Protein AF-U6LDK0-F1 (afdb_monomer_lite)

Foldseek 3Di:
DDPDDDPVVVVVVVVVVVVVVVVVVVVVVVVVVVVVVVVVVVVVVVVVVVVVVVVVVVVVVVVVVVVVVVVVVVVVVVVVVVVVVVVVVLVVVVVVVVVVVVVVVVVVVVVVVVVVVVVVVVVVVVVVVVVVVVVVVVVVVVVVVVVPDDDDDDDDDDDDDDDDDDDDDDDDDDPPPVVVVVVVVVVVVVVVVVVVVVVVVVVVVVVVVPPPPPVPPPDDDDDDDDDDDDDDDDDDDDDDDDDDDDDDDDDDDDDRDDDPPVVVVVVVQCQQCVVPPSDRDPVSVVVVVVVVVVVVVVVVVVVVVVVVVVVVD

pLDDT: mean 75.78, std 21.2, range [32.56, 98.38]

Sequence (313 aa):
MQQQMPPSSLTAAAAAAAANKASVEAQQQQQQQQQQQHQQQQQQQQQQQQQQQQQQQQQQQQQQQQQQQERQQQQHLQQQQQQQQQQQQSYDHCRQAKQQQQQQQQQQQQQQRNLELSSVAATAATAAAAAAAAAAATAAAAAAAEFSSSSSSTVCCCSLPPLSRFSPSPPPIHPNQQHHQQHQQQPQQQQQQPQQQQQQQQQQQQQQQDAPSEAEAAGAPQRGGLNVGGPPAKGAPGKGGGPPGKGKMGGPLGAPHLNSHECELEVIFGCIDRDGDGVVSVQDLLNFMRVVLLLLLVVLLLLLLLLLMMMMQ

InterPro domains:
  IPR002048 EF-hand domain [PS50222] (264-295)
  IPR002048 EF-hand domain [SM00054] (264-292)
  IPR011992 EF-hand domain pair [SSF47473] (262-293)
  IPR018247 EF-Hand 1, calcium-binding site [PS00018] (273-285)

Structure (mmCIF, N/CA/C/O backbone):
data_AF-U6LDK0-F1
#
_entry.id   AF-U6LDK0-F1
#
loop_
_atom_site.group_PDB
_atom_site.id
_atom_site.type_symbol
_atom_site.label_atom_id
_atom_site.label_alt_id
_atom_site.label_comp_id
_atom_site.label_asym_id
_atom_site.label_entity_id
_atom_site.label_seq_id
_atom_site.pdbx_PDB_ins_code
_atom_site.Cartn_x
_atom_site.Cartn_y
_atom_site.Cartn_z
_atom_site.occupancy
_atom_site.B_iso_or_equiv
_atom_site.auth_seq_id
_atom_site.auth_comp_id
_atom_site.auth_asym_id
_atom_site.auth_atom_id
_atom_site.pdbx_PDB_model_num
ATOM 1 N N . MET A 1 1 ? 45.372 13.181 -103.348 1.00 44.25 1 MET A N 1
ATOM 2 C CA . MET A 1 1 ? 45.904 13.835 -102.135 1.00 44.25 1 MET A CA 1
ATOM 3 C C . MET A 1 1 ? 45.433 13.053 -100.917 1.00 44.25 1 MET A C 1
ATOM 5 O O . MET A 1 1 ? 44.292 13.213 -100.510 1.00 44.25 1 MET A O 1
ATOM 9 N N . GLN A 1 2 ? 46.264 12.151 -100.393 1.00 46.94 2 GLN A N 1
ATOM 10 C CA . GLN A 1 2 ? 46.035 11.515 -99.092 1.00 46.94 2 GLN A CA 1
ATOM 11 C C . GLN A 1 2 ? 46.682 12.410 -98.035 1.00 46.94 2 GLN A C 1
ATOM 13 O O . GLN A 1 2 ? 47.905 12.481 -97.955 1.00 46.94 2 GLN A O 1
ATOM 18 N N . GLN A 1 3 ? 45.870 13.142 -97.272 1.00 47.91 3 GLN A N 1
ATOM 19 C CA . GLN A 1 3 ? 46.345 13.811 -96.064 1.00 47.91 3 GLN A CA 1
ATOM 20 C C . GLN A 1 3 ? 46.525 12.745 -94.981 1.00 47.91 3 GLN A C 1
ATOM 22 O O . GLN A 1 3 ? 45.554 12.204 -94.457 1.00 47.91 3 GLN A O 1
ATOM 27 N N . GLN A 1 4 ? 47.781 12.416 -94.682 1.00 50.34 4 GLN A N 1
ATOM 28 C CA . GLN A 1 4 ? 48.145 11.658 -93.490 1.00 50.34 4 GLN A CA 1
ATOM 29 C C . GLN A 1 4 ? 47.876 12.541 -92.267 1.00 50.34 4 GLN A C 1
ATOM 31 O O . GLN A 1 4 ? 48.538 13.559 -92.074 1.00 50.34 4 GLN A O 1
ATOM 36 N N . MET A 1 5 ? 46.879 12.174 -91.460 1.00 53.06 5 MET A N 1
ATOM 37 C CA . MET A 1 5 ? 46.659 12.809 -90.163 1.00 53.06 5 MET A CA 1
ATOM 38 C C . MET A 1 5 ? 47.700 12.312 -89.146 1.00 53.06 5 MET A C 1
ATOM 40 O O . MET A 1 5 ? 48.021 11.121 -89.136 1.00 53.06 5 MET A O 1
ATOM 44 N N . PRO A 1 6 ? 48.234 13.198 -88.286 1.00 59.78 6 PRO A N 1
ATOM 45 C CA . PRO A 1 6 ? 49.290 12.852 -87.343 1.00 59.78 6 PRO A CA 1
ATOM 46 C C . PRO A 1 6 ? 48.781 11.906 -86.233 1.00 59.78 6 PRO A C 1
ATOM 48 O O . PRO A 1 6 ? 47.699 12.134 -85.676 1.00 59.78 6 PRO A O 1
ATOM 51 N N . PRO A 1 7 ? 49.572 10.882 -85.846 1.00 60.50 7 PRO A N 1
ATOM 52 C CA . PRO A 1 7 ? 49.189 9.863 -84.857 1.00 60.50 7 PRO A CA 1
ATOM 53 C C . PRO A 1 7 ? 48.977 10.405 -83.429 1.00 60.50 7 PRO A C 1
ATOM 55 O O . PRO A 1 7 ? 48.454 9.697 -82.572 1.00 60.50 7 PRO A O 1
ATOM 58 N N . SER A 1 8 ? 49.320 11.668 -83.166 1.00 59.75 8 SER A N 1
ATOM 59 C CA . SER A 1 8 ? 49.209 12.324 -81.854 1.00 59.75 8 SER A CA 1
ATOM 60 C C . SER A 1 8 ? 47.770 12.635 -81.409 1.00 59.75 8 SER A C 1
ATOM 62 O O . SER A 1 8 ? 47.545 12.975 -80.252 1.00 59.75 8 SER A O 1
ATOM 64 N N . SER A 1 9 ? 46.787 12.545 -82.309 1.00 62.25 9 SER A N 1
ATOM 65 C CA . SER A 1 9 ? 45.378 12.853 -82.009 1.00 62.25 9 SER A CA 1
ATOM 66 C C . SER A 1 9 ? 44.612 11.672 -81.391 1.00 62.25 9 SER A C 1
ATOM 68 O O . SER A 1 9 ? 43.712 11.875 -80.575 1.00 62.25 9 SER A O 1
ATOM 70 N N . LEU A 1 10 ? 45.003 10.433 -81.710 1.00 67.94 10 LEU A N 1
ATOM 71 C CA . LEU A 1 10 ? 44.348 9.219 -81.205 1.00 67.94 10 LEU A CA 1
ATOM 72 C C . LEU A 1 10 ? 44.676 8.940 -79.731 1.00 67.94 10 LEU A C 1
ATOM 74 O O . LEU A 1 10 ? 43.817 8.472 -78.985 1.00 67.94 10 LEU A O 1
ATOM 78 N N . THR A 1 11 ? 45.887 9.277 -79.282 1.00 75.38 11 THR A N 1
ATOM 79 C CA . THR A 1 11 ? 46.295 9.121 -77.876 1.00 75.38 11 THR A CA 1
ATOM 80 C C . THR A 1 11 ? 45.619 10.145 -76.963 1.00 75.38 11 THR A C 1
ATOM 82 O O . THR A 1 11 ? 45.224 9.797 -75.851 1.00 75.38 11 THR A O 1
ATOM 85 N N . ALA A 1 12 ? 45.394 11.374 -77.441 1.00 76.88 12 ALA A N 1
ATOM 86 C CA . ALA A 1 12 ? 44.652 12.398 -76.703 1.00 76.88 12 ALA A CA 1
ATOM 87 C C . ALA A 1 12 ? 43.164 12.033 -76.532 1.00 76.88 12 ALA A C 1
ATOM 89 O O . ALA A 1 12 ? 42.608 12.200 -75.446 1.00 76.88 12 ALA A O 1
ATOM 90 N N . ALA A 1 13 ? 42.531 11.469 -77.567 1.00 79.56 13 ALA A N 1
ATOM 91 C CA . ALA A 1 13 ? 41.144 11.006 -77.496 1.00 79.56 13 ALA A CA 1
ATOM 92 C C . ALA A 1 13 ? 40.973 9.805 -76.544 1.00 79.56 13 ALA A C 1
ATOM 94 O O . ALA A 1 13 ? 40.023 9.769 -75.761 1.00 79.56 13 ALA A O 1
ATOM 95 N N . ALA A 1 14 ? 41.916 8.855 -76.552 1.00 82.00 14 ALA A N 1
ATOM 96 C CA . ALA A 1 14 ? 41.912 7.723 -75.623 1.00 82.00 14 ALA A CA 1
ATOM 97 C C . ALA A 1 14 ? 42.135 8.163 -74.163 1.00 82.00 14 ALA A C 1
ATOM 99 O O . ALA A 1 14 ? 41.456 7.668 -73.263 1.00 82.00 14 ALA A O 1
ATOM 100 N N . ALA A 1 15 ? 43.025 9.134 -73.924 1.00 84.00 15 ALA A N 1
ATOM 101 C CA . ALA A 1 15 ? 43.250 9.703 -72.595 1.00 84.00 15 ALA A CA 1
ATOM 102 C C . ALA A 1 15 ? 42.019 10.470 -72.071 1.00 84.00 15 ALA A C 1
ATOM 104 O O . ALA A 1 15 ? 41.651 10.310 -70.908 1.00 84.00 15 ALA A O 1
ATOM 105 N N . ALA A 1 16 ? 41.332 11.237 -72.926 1.00 85.12 16 ALA A N 1
ATOM 106 C CA . ALA A 1 16 ? 40.091 11.926 -72.563 1.00 85.12 16 ALA A CA 1
ATOM 107 C C . ALA A 1 16 ? 38.938 10.944 -72.273 1.00 85.12 16 ALA A C 1
ATOM 109 O O . ALA A 1 16 ? 38.183 11.138 -71.321 1.00 85.12 16 ALA A O 1
ATOM 110 N N . ALA A 1 17 ? 38.826 9.854 -73.040 1.00 87.00 17 ALA A N 1
ATOM 111 C CA . ALA A 1 17 ? 37.848 8.798 -72.779 1.00 87.00 17 ALA A CA 1
ATOM 112 C C . ALA A 1 17 ? 38.125 8.064 -71.453 1.00 87.00 17 ALA A C 1
ATOM 114 O O . ALA A 1 17 ? 37.192 7.800 -70.692 1.00 87.00 17 ALA A O 1
ATOM 115 N N . ALA A 1 18 ? 39.397 7.790 -71.140 1.00 90.06 18 ALA A N 1
ATOM 116 C CA . ALA A 1 18 ? 39.799 7.202 -69.863 1.00 90.06 18 ALA A CA 1
ATOM 117 C C . ALA A 1 18 ? 39.523 8.145 -68.677 1.00 90.06 18 ALA A C 1
ATOM 119 O O . ALA A 1 18 ? 39.008 7.696 -67.654 1.00 90.06 18 ALA A O 1
ATOM 120 N N . ALA A 1 19 ? 39.784 9.449 -68.828 1.00 91.38 19 ALA A N 1
ATOM 121 C CA . ALA A 1 19 ? 39.482 10.457 -67.809 1.00 91.38 19 ALA A CA 1
ATOM 122 C C . ALA A 1 19 ? 37.969 10.605 -67.562 1.00 91.38 19 ALA A C 1
ATOM 124 O O . ALA A 1 19 ? 37.538 10.657 -66.411 1.00 91.38 19 ALA A O 1
ATOM 125 N N . ASN A 1 20 ? 37.150 10.593 -68.621 1.00 92.00 20 ASN A N 1
ATOM 126 C CA . ASN A 1 20 ? 35.691 10.626 -68.495 1.00 92.00 20 ASN A CA 1
ATOM 127 C C . ASN A 1 20 ? 35.148 9.366 -67.808 1.00 92.00 20 ASN A C 1
ATOM 129 O O . ASN A 1 20 ? 34.284 9.470 -66.941 1.00 92.00 20 ASN A O 1
ATOM 133 N N . LYS A 1 21 ? 35.681 8.181 -68.135 1.00 94.00 21 LYS A N 1
ATOM 134 C CA . LYS A 1 21 ? 35.304 6.932 -67.459 1.00 94.00 21 LYS A CA 1
ATOM 135 C C . LYS A 1 21 ? 35.666 6.968 -65.970 1.00 94.00 21 LYS A C 1
ATOM 137 O O . LYS A 1 21 ? 34.805 6.686 -65.144 1.00 94.00 21 LYS A O 1
ATOM 142 N N . ALA A 1 22 ? 36.884 7.395 -65.632 1.00 94.44 22 ALA A N 1
ATOM 143 C CA . ALA A 1 22 ? 37.323 7.529 -64.243 1.00 94.44 22 ALA A CA 1
ATOM 144 C C . ALA A 1 22 ? 36.484 8.556 -63.459 1.00 94.44 22 ALA A C 1
ATOM 146 O O . ALA A 1 22 ? 36.131 8.310 -62.310 1.00 94.44 22 ALA A O 1
ATOM 147 N N . SER A 1 23 ? 36.106 9.680 -64.084 1.00 95.31 23 SER A N 1
ATOM 148 C CA . SER A 1 23 ? 35.219 10.679 -63.474 1.00 95.31 23 SER A CA 1
ATOM 149 C C . SER A 1 23 ? 33.821 10.122 -63.200 1.00 95.31 23 SER A C 1
ATOM 151 O O . SER A 1 23 ? 33.261 10.391 -62.140 1.00 95.31 23 SER A O 1
ATOM 153 N N . VAL A 1 24 ? 33.247 9.358 -64.135 1.00 95.62 24 VAL A N 1
ATOM 154 C CA . VAL A 1 24 ? 31.922 8.743 -63.955 1.00 95.62 24 VAL A CA 1
ATOM 155 C C . VAL A 1 24 ? 31.972 7.658 -62.880 1.00 95.62 24 VAL A C 1
ATOM 157 O O . VAL A 1 24 ? 31.087 7.616 -62.031 1.00 95.62 24 VAL A O 1
ATOM 160 N N . GLU A 1 25 ? 33.016 6.826 -62.858 1.00 96.75 25 GLU A N 1
ATOM 161 C CA . GLU A 1 25 ? 33.218 5.811 -61.815 1.00 96.75 25 GLU A CA 1
ATOM 162 C C . GLU A 1 25 ? 33.403 6.449 -60.430 1.00 96.75 25 GLU A C 1
ATOM 164 O O . GLU A 1 25 ? 32.781 6.004 -59.466 1.00 96.75 25 GLU A O 1
ATOM 169 N N . ALA A 1 26 ? 34.172 7.539 -60.331 1.00 96.00 26 ALA A N 1
ATOM 170 C CA . ALA A 1 26 ? 34.328 8.298 -59.090 1.00 96.00 26 ALA A CA 1
ATOM 171 C C . ALA A 1 26 ? 33.002 8.929 -58.631 1.00 96.00 26 ALA A C 1
ATOM 173 O O . ALA A 1 26 ? 32.654 8.852 -57.452 1.00 96.00 26 ALA A O 1
ATOM 174 N N . GLN A 1 27 ? 32.222 9.500 -59.555 1.00 97.19 27 GLN A N 1
ATOM 175 C CA . GLN A 1 27 ? 30.912 10.079 -59.247 1.00 97.19 27 GLN A CA 1
ATOM 176 C C . GLN A 1 27 ? 29.898 9.002 -58.825 1.00 97.19 27 GLN A C 1
ATOM 178 O O . GLN A 1 27 ? 29.105 9.216 -57.905 1.00 97.19 27 GLN A O 1
ATOM 183 N N . GLN A 1 28 ? 29.951 7.822 -59.447 1.00 97.31 28 GLN A N 1
ATOM 184 C CA . GLN A 1 28 ? 29.106 6.682 -59.097 1.00 97.31 28 GLN A CA 1
ATOM 185 C C . GLN A 1 28 ? 29.496 6.090 -57.733 1.00 97.31 28 GLN A C 1
ATOM 187 O O . GLN A 1 28 ? 28.612 5.801 -56.923 1.00 97.31 28 GLN A O 1
ATOM 192 N N . GLN A 1 29 ? 30.795 5.991 -57.423 1.00 97.56 29 GLN A N 1
ATOM 193 C CA . GLN A 1 29 ? 31.273 5.633 -56.082 1.00 97.56 29 GLN A CA 1
ATOM 194 C C . GLN A 1 29 ? 30.834 6.654 -55.028 1.00 97.56 29 GLN A C 1
ATOM 196 O O . GLN A 1 29 ? 30.391 6.263 -53.947 1.00 97.56 29 GLN A O 1
ATOM 201 N N . GLN A 1 30 ? 30.898 7.952 -55.337 1.00 97.75 30 GLN A N 1
ATOM 202 C CA . GLN A 1 30 ? 30.452 8.999 -54.419 1.00 97.75 30 GLN A CA 1
ATOM 203 C C . GLN A 1 30 ? 28.943 8.904 -54.142 1.00 97.75 30 GLN A C 1
ATOM 205 O O . GLN A 1 30 ? 28.524 9.023 -52.989 1.00 97.75 30 GLN A O 1
ATOM 210 N N . GLN A 1 31 ? 28.121 8.627 -55.162 1.00 97.69 31 GLN A N 1
ATOM 211 C CA . GLN A 1 31 ? 26.687 8.372 -54.971 1.00 97.69 31 GLN A CA 1
ATOM 212 C C . GLN A 1 31 ? 26.421 7.130 -54.114 1.00 97.69 31 GLN A C 1
ATOM 214 O O . GLN A 1 31 ? 25.554 7.175 -53.239 1.00 97.69 31 GLN A O 1
ATOM 219 N N . GLN A 1 32 ? 27.167 6.040 -54.321 1.00 97.94 32 GLN A N 1
ATOM 220 C CA . GLN A 1 32 ? 27.028 4.841 -53.490 1.00 97.94 32 GLN A CA 1
ATOM 221 C C . GLN A 1 32 ? 27.399 5.111 -52.026 1.00 97.94 32 GLN A C 1
ATOM 223 O O . GLN A 1 32 ? 26.677 4.669 -51.131 1.00 97.94 32 GLN A O 1
ATOM 228 N N . GLN A 1 33 ? 28.460 5.881 -51.763 1.00 97.94 33 GLN A N 1
ATOM 229 C CA . GLN A 1 33 ? 28.812 6.278 -50.395 1.00 97.94 33 GLN A CA 1
ATOM 230 C C . GLN A 1 33 ? 27.727 7.140 -49.743 1.00 97.94 33 GLN A C 1
ATOM 232 O O . GLN A 1 33 ? 27.395 6.917 -48.579 1.00 97.94 33 GLN A O 1
ATOM 237 N N . GLN A 1 34 ? 27.134 8.086 -50.480 1.00 97.81 34 GLN A N 1
ATOM 238 C CA . GLN A 1 34 ? 26.033 8.896 -49.948 1.00 97.81 34 GLN A CA 1
ATOM 239 C C . GLN A 1 34 ? 24.798 8.047 -49.632 1.00 97.81 34 GLN A C 1
ATOM 241 O O . GLN A 1 34 ? 24.198 8.229 -48.573 1.00 97.81 34 GLN A O 1
ATOM 246 N N . GLN A 1 35 ? 24.443 7.082 -50.490 1.00 98.06 35 GLN A N 1
ATOM 247 C CA . GLN A 1 35 ? 23.347 6.153 -50.194 1.00 98.06 35 GLN A CA 1
ATOM 248 C C . GLN A 1 35 ? 23.632 5.304 -48.953 1.00 98.06 35 GLN A C 1
ATOM 250 O O . GLN A 1 35 ? 22.743 5.149 -48.117 1.00 98.06 35 GLN A O 1
ATOM 255 N N . GLN A 1 36 ? 24.859 4.797 -48.792 1.00 98.12 36 GLN A N 1
ATOM 256 C CA . GLN A 1 36 ? 25.231 4.036 -47.597 1.00 98.12 36 GLN A CA 1
ATOM 257 C C . GLN A 1 36 ? 25.157 4.886 -46.324 1.00 98.12 36 GLN A C 1
ATOM 259 O O . GLN A 1 36 ? 24.611 4.420 -45.325 1.00 98.12 36 GLN A O 1
ATOM 264 N N . GLN A 1 37 ? 25.635 6.136 -46.355 1.00 98.06 37 GLN A N 1
ATOM 265 C CA . GLN A 1 37 ? 25.503 7.048 -45.213 1.00 98.06 37 GLN A CA 1
ATOM 266 C C . GLN A 1 37 ? 24.039 7.314 -44.862 1.00 98.06 37 GLN A C 1
ATOM 268 O O . GLN A 1 37 ? 23.670 7.255 -43.690 1.00 98.06 37 GLN A O 1
ATOM 273 N N . HIS A 1 38 ? 23.196 7.565 -45.865 1.00 98.12 38 HIS A N 1
ATOM 274 C CA . HIS A 1 38 ? 21.779 7.834 -45.635 1.00 98.12 38 HIS A CA 1
ATOM 275 C C . HIS A 1 38 ? 21.065 6.616 -45.036 1.00 98.12 38 HIS A C 1
ATOM 277 O O . HIS A 1 38 ? 20.269 6.749 -44.108 1.00 98.12 38 HIS A O 1
ATOM 283 N N . GLN A 1 39 ? 21.403 5.415 -45.510 1.00 98.38 39 GLN A N 1
ATOM 284 C CA . GLN A 1 39 ? 20.843 4.169 -44.995 1.00 98.38 39 GLN A CA 1
ATOM 285 C C . GLN A 1 39 ? 21.302 3.881 -43.554 1.00 98.38 39 GLN A C 1
ATOM 287 O O . GLN A 1 39 ? 20.487 3.466 -42.729 1.00 98.38 39 GLN A O 1
ATOM 292 N N . GLN A 1 40 ? 22.564 4.177 -43.213 1.00 98.19 40 GLN A N 1
ATOM 293 C CA . GLN A 1 40 ? 23.051 4.112 -41.828 1.00 98.19 40 GLN A CA 1
ATOM 294 C C . GLN A 1 40 ? 22.332 5.109 -40.915 1.00 98.19 40 GLN A C 1
ATOM 296 O O . GLN A 1 40 ? 21.938 4.756 -39.803 1.00 98.19 40 GLN A O 1
ATOM 301 N N . GLN A 1 41 ? 22.131 6.340 -41.383 1.00 98.00 41 GLN A N 1
ATOM 302 C CA . GLN A 1 41 ? 21.466 7.382 -40.605 1.00 98.00 41 GLN A CA 1
ATOM 303 C C . GLN A 1 41 ? 19.990 7.032 -40.353 1.00 98.00 41 GLN A C 1
ATOM 305 O O . GLN A 1 41 ? 19.488 7.216 -39.245 1.00 98.00 41 GLN A O 1
ATOM 310 N N . GLN A 1 42 ? 19.322 6.429 -41.341 1.00 98.06 42 GLN A N 1
ATOM 311 C CA . GLN A 1 42 ? 17.950 5.942 -41.200 1.00 98.06 42 GLN A CA 1
ATOM 312 C C . GLN A 1 42 ? 17.850 4.753 -40.226 1.00 98.06 42 GLN A C 1
ATOM 314 O O . GLN A 1 42 ? 16.922 4.710 -39.416 1.00 98.06 42 GLN A O 1
ATOM 319 N N . GLN A 1 43 ? 18.821 3.828 -40.235 1.00 98.19 43 GLN A N 1
ATOM 320 C CA . GLN A 1 43 ? 18.895 2.757 -39.229 1.00 98.19 43 GLN A CA 1
ATOM 321 C C . GLN A 1 43 ? 19.119 3.302 -37.815 1.00 98.19 43 GLN A C 1
ATOM 323 O O . GLN A 1 43 ? 18.462 2.834 -36.885 1.00 98.19 43 GLN A O 1
ATOM 328 N N . GLN A 1 44 ? 19.991 4.302 -37.642 1.00 97.75 44 GLN A N 1
ATOM 329 C CA . GLN A 1 44 ? 20.189 4.946 -36.339 1.00 97.75 44 GLN A CA 1
ATOM 330 C C . GLN A 1 44 ? 18.903 5.599 -35.829 1.00 97.75 44 GLN A C 1
ATOM 332 O O . GLN A 1 44 ? 18.549 5.402 -34.668 1.00 97.75 44 GLN A O 1
ATOM 337 N N . GLN A 1 45 ? 18.169 6.310 -36.691 1.00 97.38 45 GLN A N 1
ATOM 338 C CA . GLN A 1 45 ? 16.886 6.909 -36.316 1.00 97.38 45 GLN A CA 1
ATOM 339 C C . GLN A 1 45 ? 15.859 5.852 -35.893 1.00 97.38 45 GLN A C 1
ATOM 341 O O . GLN A 1 45 ? 15.190 6.025 -34.874 1.00 97.38 45 GLN A O 1
ATOM 346 N N . GLN A 1 46 ? 15.766 4.732 -36.620 1.00 97.94 46 GLN A N 1
ATOM 347 C CA . GLN A 1 46 ? 14.881 3.627 -36.236 1.00 97.94 46 GLN A CA 1
ATOM 348 C C . GLN A 1 46 ? 15.270 3.013 -34.889 1.00 97.94 46 GLN A C 1
ATOM 350 O O . GLN A 1 46 ? 14.391 2.767 -34.064 1.00 97.94 46 GLN A O 1
ATOM 355 N N . GLN A 1 47 ? 16.565 2.799 -34.638 1.00 97.88 47 GLN A N 1
ATOM 356 C CA . GLN A 1 47 ? 17.036 2.281 -33.351 1.00 97.88 47 GLN A CA 1
ATOM 357 C C . GLN A 1 47 ? 16.698 3.231 -32.202 1.00 97.88 47 GLN A C 1
ATOM 359 O O . GLN A 1 47 ? 16.219 2.785 -31.161 1.00 97.88 47 GLN A O 1
ATOM 364 N N . GLN A 1 48 ? 16.893 4.535 -32.404 1.00 96.62 48 GLN A N 1
ATOM 365 C CA . GLN A 1 48 ? 16.591 5.545 -31.393 1.00 96.62 48 GLN A CA 1
ATOM 366 C C . GLN A 1 48 ? 15.090 5.585 -31.081 1.00 96.62 48 GLN A C 1
ATOM 368 O O . GLN A 1 48 ? 14.698 5.593 -29.915 1.00 96.62 48 GLN A O 1
ATOM 373 N N . GLN A 1 49 ? 14.245 5.507 -32.112 1.00 96.38 49 GLN A N 1
ATOM 374 C CA . GLN A 1 49 ? 12.792 5.488 -31.956 1.00 96.38 49 GLN A CA 1
ATOM 375 C C . GLN A 1 49 ? 12.311 4.213 -31.242 1.00 96.38 49 GLN A C 1
ATOM 377 O O . GLN A 1 49 ? 11.444 4.276 -30.370 1.00 96.38 49 GLN A O 1
ATOM 382 N N . GLN A 1 50 ? 12.917 3.060 -31.543 1.00 97.50 50 GLN A N 1
ATOM 383 C CA . GLN A 1 50 ? 12.598 1.794 -30.881 1.00 97.50 50 GLN A CA 1
ATOM 384 C C . GLN A 1 50 ? 13.025 1.801 -29.404 1.00 97.50 50 GLN A C 1
ATOM 386 O O . GLN A 1 50 ? 12.283 1.330 -28.541 1.00 97.50 50 GLN A O 1
ATOM 391 N N . GLN A 1 51 ? 14.179 2.399 -29.095 1.00 96.06 51 GLN A N 1
ATOM 392 C CA . GLN A 1 51 ? 14.670 2.545 -27.725 1.00 96.06 51 GLN A CA 1
ATOM 393 C C . GLN A 1 51 ? 13.777 3.490 -26.904 1.00 96.06 51 GLN A C 1
ATOM 395 O O . GLN A 1 51 ? 13.442 3.183 -25.760 1.00 96.06 51 GLN A O 1
ATOM 400 N N . GLN A 1 52 ? 13.307 4.584 -27.510 1.00 94.38 52 GLN A N 1
ATOM 401 C CA . GLN A 1 52 ? 12.371 5.517 -26.878 1.00 94.38 52 GLN A CA 1
ATOM 402 C C . GLN A 1 52 ? 11.017 4.848 -26.587 1.00 94.38 52 GLN A C 1
ATOM 404 O O . GLN A 1 52 ? 10.464 4.997 -25.497 1.00 94.38 52 GLN A O 1
ATOM 409 N N . GLN A 1 53 ? 10.517 4.032 -27.520 1.00 95.81 53 GLN A N 1
ATOM 410 C CA . GLN A 1 53 ? 9.269 3.288 -27.345 1.00 95.81 53 GLN A CA 1
ATOM 411 C C . GLN A 1 53 ? 9.382 2.230 -26.234 1.00 95.81 53 GLN A C 1
ATOM 413 O O . GLN A 1 53 ? 8.463 2.070 -25.429 1.00 95.81 53 GLN A O 1
ATOM 418 N N . GLN A 1 54 ? 10.531 1.555 -26.133 1.00 96.00 54 GLN A N 1
ATOM 419 C CA . GLN A 1 54 ? 10.797 0.583 -25.073 1.00 96.00 54 GLN A CA 1
ATOM 420 C C . GLN A 1 54 ? 10.885 1.256 -23.693 1.00 96.00 54 GLN A C 1
ATOM 422 O O . GLN A 1 54 ? 10.334 0.744 -22.718 1.00 96.00 54 GLN A O 1
ATOM 427 N N . GLN A 1 55 ? 11.499 2.441 -23.620 1.00 93.25 55 GLN A N 1
ATOM 428 C CA . GLN A 1 55 ? 11.585 3.225 -22.388 1.00 93.25 55 GLN A CA 1
ATOM 429 C C . GLN A 1 55 ? 10.201 3.712 -21.929 1.00 93.25 55 GLN A C 1
ATOM 431 O O . GLN A 1 55 ? 9.864 3.601 -20.750 1.00 93.25 55 GLN A O 1
ATOM 436 N N . GLN A 1 56 ? 9.355 4.154 -22.864 1.00 91.81 56 GLN A N 1
ATOM 437 C CA . GLN A 1 56 ? 7.983 4.574 -22.571 1.00 91.81 56 GLN A CA 1
ATOM 438 C C . GLN A 1 56 ? 7.119 3.402 -22.070 1.00 91.81 56 GLN A C 1
ATOM 440 O O . GLN A 1 56 ? 6.352 3.546 -21.117 1.00 91.81 56 GLN A O 1
ATOM 445 N N . GLN A 1 57 ? 7.294 2.211 -22.652 1.00 94.00 57 GLN A N 1
ATOM 446 C CA . GLN A 1 57 ? 6.588 1.002 -22.223 1.00 94.00 57 GLN A CA 1
ATOM 447 C C . GLN A 1 57 ? 7.026 0.552 -20.818 1.00 94.00 57 GLN A C 1
ATOM 449 O O . GLN A 1 57 ? 6.188 0.173 -19.997 1.00 94.00 57 GLN A O 1
ATOM 454 N N . GLN A 1 58 ? 8.320 0.660 -20.506 1.00 92.12 58 GLN A N 1
ATOM 455 C CA . GLN A 1 58 ? 8.854 0.344 -19.181 1.00 92.12 58 GLN A CA 1
ATOM 456 C C . GLN A 1 58 ? 8.338 1.325 -18.114 1.00 92.12 58 GLN A C 1
ATOM 458 O O . GLN A 1 58 ? 7.945 0.903 -17.025 1.00 92.12 58 GLN A O 1
ATOM 463 N N . GLN A 1 59 ? 8.242 2.614 -18.450 1.00 89.44 59 GLN A N 1
ATOM 464 C CA . GLN A 1 59 ? 7.691 3.639 -17.562 1.00 89.44 59 GLN A CA 1
ATOM 465 C C . GLN A 1 59 ? 6.197 3.404 -17.281 1.00 89.44 59 GLN A C 1
ATOM 467 O O . GLN A 1 59 ? 5.756 3.478 -16.133 1.00 89.44 59 GLN A O 1
ATOM 472 N N . GLN A 1 60 ? 5.425 3.016 -18.301 1.00 89.06 60 GLN A N 1
ATOM 473 C CA . GLN A 1 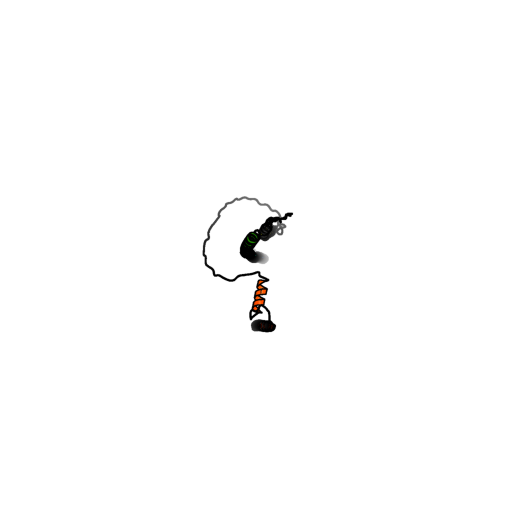60 ? 4.005 2.689 -18.148 1.00 89.06 60 GLN A CA 1
ATOM 474 C C . GLN A 1 60 ? 3.787 1.437 -17.279 1.00 89.06 60 GLN A C 1
ATOM 476 O O . GLN A 1 60 ? 2.865 1.393 -16.462 1.00 89.06 60 GLN A O 1
ATOM 481 N N . GLN A 1 61 ? 4.665 0.436 -17.398 1.00 90.44 61 GLN A N 1
ATOM 482 C CA . GLN A 1 61 ? 4.611 -0.771 -16.572 1.00 90.44 61 GLN A CA 1
ATOM 483 C C . GLN A 1 61 ? 4.944 -0.469 -15.101 1.00 90.44 61 GLN A C 1
ATOM 485 O O . GLN A 1 61 ? 4.259 -0.954 -14.198 1.00 90.44 61 GLN A O 1
ATOM 490 N N . GLN A 1 62 ? 5.933 0.394 -14.856 1.00 85.25 62 GLN A N 1
ATOM 491 C CA . GLN A 1 62 ? 6.292 0.843 -13.510 1.00 85.25 62 GLN A CA 1
ATOM 492 C C . GLN A 1 62 ? 5.147 1.639 -12.854 1.00 85.25 62 GLN A C 1
ATOM 494 O O . GLN A 1 62 ? 4.850 1.454 -11.673 1.00 85.25 62 GLN A O 1
ATOM 499 N N . GLN A 1 63 ? 4.432 2.443 -13.644 1.00 78.81 63 GLN A N 1
ATOM 500 C CA . GLN A 1 63 ? 3.268 3.202 -13.188 1.00 78.81 63 GLN A CA 1
ATOM 501 C C . GLN A 1 63 ? 2.082 2.290 -12.828 1.00 78.81 63 GLN A C 1
ATOM 503 O O . GLN A 1 63 ? 1.435 2.483 -11.796 1.00 78.81 63 GLN A O 1
ATOM 508 N N . GLN A 1 64 ? 1.832 1.242 -13.621 1.00 85.81 64 GLN A N 1
ATOM 509 C CA . GLN A 1 64 ? 0.828 0.227 -13.283 1.00 85.81 64 GLN A CA 1
ATOM 510 C C . GLN A 1 64 ? 1.164 -0.496 -11.975 1.00 85.81 64 GLN A C 1
ATOM 512 O O . GLN A 1 64 ? 0.267 -0.765 -11.173 1.00 85.81 64 GLN A O 1
ATOM 517 N N . GLN A 1 65 ? 2.446 -0.780 -11.743 1.00 86.00 65 GLN A N 1
ATOM 518 C CA . GLN A 1 65 ? 2.895 -1.466 -10.537 1.00 86.00 65 GLN A CA 1
ATOM 519 C C . GLN A 1 65 ? 2.713 -0.591 -9.286 1.00 86.00 65 GLN A C 1
ATOM 521 O O . GLN A 1 65 ? 2.172 -1.075 -8.292 1.00 86.00 65 GLN A O 1
ATOM 526 N N . GLN A 1 66 ? 3.046 0.706 -9.355 1.00 84.00 66 GLN A N 1
ATOM 527 C CA . GLN A 1 66 ? 2.755 1.657 -8.270 1.00 84.00 66 GLN A CA 1
ATOM 528 C C . GLN A 1 66 ? 1.257 1.754 -7.980 1.00 84.00 66 GLN A C 1
ATOM 530 O O . GLN A 1 66 ? 0.840 1.627 -6.831 1.00 84.00 66 GLN A O 1
ATOM 535 N N . GLN A 1 67 ? 0.431 1.894 -9.018 1.00 86.38 67 GLN A N 1
ATOM 536 C CA . GLN A 1 67 ? -1.015 2.009 -8.841 1.00 86.38 67 GLN A CA 1
ATOM 537 C C . GLN A 1 67 ? -1.624 0.732 -8.234 1.00 86.38 67 GLN A C 1
ATOM 539 O O . GLN A 1 67 ? -2.587 0.790 -7.466 1.00 86.38 67 GLN A O 1
ATOM 544 N N . GLN A 1 68 ? -1.061 -0.440 -8.543 1.00 86.56 68 GLN A N 1
ATOM 545 C CA . GLN A 1 68 ? -1.480 -1.702 -7.938 1.00 86.56 68 GLN A CA 1
ATOM 546 C C . GLN A 1 68 ? -1.065 -1.794 -6.461 1.00 86.56 68 GLN A C 1
ATOM 548 O O . GLN A 1 68 ? -1.863 -2.247 -5.637 1.00 86.56 68 GLN A O 1
ATOM 553 N N . GLN A 1 69 ? 0.132 -1.314 -6.119 1.00 82.12 69 GLN A N 1
ATOM 554 C CA . GLN A 1 69 ? 0.638 -1.281 -4.747 1.00 82.12 69 GLN A CA 1
ATOM 555 C C . GLN A 1 69 ? -0.177 -0.322 -3.866 1.00 82.12 69 GLN A C 1
ATOM 557 O O . GLN A 1 69 ? -0.582 -0.690 -2.763 1.00 82.12 69 GLN A O 1
ATOM 562 N N . GLU A 1 70 ? -0.531 0.857 -4.382 1.00 79.38 70 GLU A N 1
ATOM 563 C CA . GLU A 1 70 ? -1.440 1.785 -3.699 1.00 79.38 70 GLU A CA 1
ATOM 564 C C . GLU A 1 70 ? -2.833 1.188 -3.504 1.00 79.38 70 GLU A C 1
ATOM 566 O O . GLU A 1 70 ? -3.422 1.323 -2.431 1.00 79.38 70 GLU A O 1
ATOM 571 N N . ARG A 1 71 ? -3.364 0.473 -4.507 1.00 85.75 71 ARG A N 1
ATOM 572 C CA . ARG A 1 71 ? -4.678 -0.169 -4.377 1.00 85.75 71 ARG A CA 1
ATOM 573 C C . ARG A 1 71 ? -4.679 -1.247 -3.290 1.00 85.75 71 ARG A C 1
ATOM 575 O O . ARG A 1 71 ? -5.665 -1.370 -2.562 1.00 85.75 71 ARG A O 1
ATOM 582 N N . GLN A 1 72 ? -3.589 -2.006 -3.158 1.00 86.56 72 GLN A N 1
ATOM 583 C CA . GLN A 1 72 ? -3.426 -2.968 -2.063 1.00 86.56 72 GLN A CA 1
ATOM 584 C C . GLN A 1 72 ? -3.341 -2.267 -0.707 1.00 86.56 72 GLN A C 1
ATOM 586 O O . GLN A 1 72 ? -4.006 -2.686 0.240 1.00 86.56 72 GLN A O 1
ATOM 591 N N . GLN A 1 73 ? -2.583 -1.173 -0.617 1.00 83.81 73 GLN A N 1
ATOM 592 C CA . GLN A 1 73 ? -2.454 -0.410 0.622 1.00 83.81 73 GLN A CA 1
ATOM 593 C C . GLN A 1 73 ? -3.804 0.192 1.048 1.00 83.81 73 GLN A C 1
ATOM 595 O O . GLN A 1 73 ? -4.183 0.109 2.215 1.00 83.81 73 GLN A O 1
ATOM 600 N N . GLN A 1 74 ? -4.586 0.694 0.089 1.00 84.81 74 GLN A N 1
ATOM 601 C CA . GLN A 1 74 ? -5.931 1.212 0.331 1.00 84.81 74 GLN A CA 1
ATOM 602 C C . GLN A 1 74 ? -6.912 0.113 0.771 1.00 84.81 74 GLN A C 1
ATOM 604 O O . GLN A 1 74 ? -7.700 0.338 1.691 1.00 84.81 74 GLN A O 1
ATOM 609 N N . GLN A 1 75 ? -6.846 -1.089 0.180 1.00 86.19 75 GLN A N 1
ATOM 610 C CA . GLN A 1 75 ? -7.633 -2.236 0.653 1.00 86.19 75 GLN A CA 1
ATOM 611 C C . GLN A 1 75 ? -7.274 -2.625 2.088 1.00 86.19 75 GLN A C 1
ATOM 613 O O . GLN A 1 75 ? -8.171 -2.876 2.891 1.00 86.19 75 GLN A O 1
ATOM 618 N N . HIS A 1 76 ? -5.983 -2.644 2.422 1.00 90.75 76 HIS A N 1
ATOM 619 C CA . HIS A 1 76 ? -5.532 -2.988 3.767 1.00 90.75 76 HIS A CA 1
ATOM 620 C C . HIS A 1 76 ? -6.028 -1.968 4.801 1.00 90.75 76 HIS A C 1
ATOM 622 O O . HIS A 1 76 ? -6.555 -2.348 5.846 1.00 90.75 76 HIS A O 1
ATOM 628 N N . LEU A 1 77 ? -5.959 -0.674 4.470 1.00 85.00 77 LEU A N 1
ATOM 629 C CA . LEU A 1 77 ? -6.467 0.400 5.324 1.00 85.00 77 LEU A CA 1
ATOM 630 C C . LEU A 1 77 ? -7.985 0.294 5.536 1.00 85.00 77 LEU A C 1
ATOM 632 O O . LEU A 1 77 ? -8.480 0.451 6.652 1.00 85.00 77 LEU A O 1
ATOM 636 N N . GLN A 1 78 ? -8.733 -0.026 4.476 1.00 88.69 78 GLN A N 1
ATOM 637 C CA . GLN A 1 78 ? -10.180 -0.218 4.561 1.00 88.69 78 GLN A CA 1
ATOM 638 C C . GLN A 1 78 ? -10.543 -1.430 5.433 1.00 88.69 78 GLN A C 1
ATOM 640 O O . GLN A 1 78 ? -11.485 -1.360 6.224 1.00 88.69 78 GLN A O 1
ATOM 645 N N . GLN A 1 79 ? -9.776 -2.518 5.337 1.00 87.50 79 GLN A N 1
ATOM 646 C CA . GLN A 1 79 ? -9.984 -3.717 6.145 1.00 87.50 79 GLN A CA 1
ATOM 647 C C . GLN A 1 79 ? -9.656 -3.469 7.628 1.00 87.50 79 GLN A C 1
ATOM 649 O O . GLN A 1 79 ? -10.430 -3.863 8.503 1.00 87.50 79 GLN A O 1
ATOM 654 N N . GLN A 1 80 ? -8.576 -2.734 7.913 1.00 88.62 80 GLN A N 1
ATOM 655 C CA . GLN A 1 80 ? -8.223 -2.317 9.272 1.00 88.62 80 GLN A CA 1
ATOM 656 C C . GLN A 1 80 ? -9.308 -1.420 9.888 1.00 88.62 80 GLN A C 1
ATOM 658 O O . GLN A 1 80 ? -9.698 -1.611 11.040 1.00 88.62 80 GLN A O 1
ATOM 663 N N . GLN A 1 81 ? -9.857 -0.484 9.109 1.00 81.88 81 GLN A N 1
ATOM 664 C CA . GLN A 1 81 ? -10.942 0.381 9.570 1.00 81.88 81 GLN A CA 1
ATOM 665 C C . GLN A 1 81 ? -12.219 -0.420 9.872 1.00 81.88 81 GLN A C 1
ATOM 667 O O . GLN A 1 81 ? -12.905 -0.151 10.859 1.00 81.88 81 GLN A O 1
ATOM 672 N N . GLN A 1 82 ? -12.518 -1.445 9.068 1.00 88.62 82 GLN A N 1
ATOM 673 C CA . GLN A 1 82 ? -13.669 -2.319 9.292 1.00 88.62 82 GLN A CA 1
ATOM 674 C C . GLN A 1 82 ? -13.512 -3.169 10.567 1.00 88.62 82 GLN A C 1
ATOM 676 O O . GLN A 1 82 ? -14.476 -3.314 11.321 1.00 88.62 82 GLN A O 1
ATOM 681 N N . GLN A 1 83 ? -12.300 -3.656 10.864 1.00 86.69 83 GLN A N 1
ATOM 682 C CA . GLN A 1 83 ? -11.998 -4.309 12.146 1.00 86.69 83 GLN A CA 1
ATOM 683 C C . GLN A 1 83 ? -12.177 -3.364 13.337 1.00 86.69 83 GLN A C 1
ATOM 685 O O . GLN A 1 83 ? -12.763 -3.755 14.347 1.00 86.69 83 GLN A O 1
ATOM 690 N N . GLN A 1 84 ? -11.726 -2.113 13.216 1.00 87.12 84 GLN A N 1
ATOM 691 C CA . GLN A 1 84 ? -11.889 -1.119 14.277 1.00 87.12 84 GLN A CA 1
ATOM 692 C C . GLN A 1 84 ? -13.372 -0.838 14.562 1.00 87.12 84 GLN A C 1
ATOM 694 O O . GLN A 1 84 ? -13.785 -0.797 15.721 1.00 87.12 84 GLN A O 1
ATOM 699 N N . GLN A 1 85 ? -14.195 -0.737 13.514 1.00 87.75 85 GLN A N 1
ATOM 700 C CA . GLN A 1 85 ? -15.644 -0.577 13.659 1.00 87.75 85 GLN A CA 1
ATOM 701 C C . GLN A 1 85 ? -16.300 -1.781 14.351 1.00 87.75 85 GLN A C 1
ATOM 703 O O . GLN A 1 85 ? -17.165 -1.594 15.207 1.00 87.75 85 GLN A O 1
ATOM 708 N N . GLN A 1 86 ? -15.878 -3.010 14.029 1.00 87.88 86 GLN A N 1
ATOM 709 C CA . GLN A 1 86 ? -16.386 -4.211 14.702 1.00 87.88 86 GLN A CA 1
ATOM 710 C C . GLN A 1 86 ? -15.983 -4.266 16.178 1.00 87.88 86 GLN A C 1
ATOM 712 O O . GLN A 1 86 ? -16.820 -4.596 17.020 1.00 87.88 86 GLN A O 1
ATOM 717 N N . GLN A 1 87 ? -14.744 -3.897 16.520 1.00 86.56 87 GLN A N 1
ATOM 718 C CA . GLN A 1 87 ? -14.332 -3.794 17.923 1.00 86.56 87 GLN A CA 1
ATOM 719 C C . GLN A 1 87 ? -15.181 -2.777 18.683 1.00 86.56 87 GLN A C 1
ATOM 721 O O . GLN A 1 87 ? -15.607 -3.053 19.802 1.00 86.56 87 GLN A O 1
ATOM 726 N N . GLN A 1 88 ? -15.473 -1.632 18.069 1.00 86.12 88 GLN A N 1
ATOM 727 C CA . GLN A 1 88 ? -16.263 -0.586 18.709 1.00 86.12 88 GLN A CA 1
ATOM 728 C C . GLN A 1 88 ? -17.715 -1.030 18.939 1.00 86.12 88 GLN A C 1
ATOM 730 O O . GLN A 1 88 ? -18.239 -0.870 20.039 1.00 86.12 88 GLN A O 1
ATOM 735 N N . GLN A 1 89 ? -18.327 -1.707 17.960 1.00 87.56 89 GLN A N 1
ATOM 736 C CA . GLN A 1 89 ? -19.659 -2.302 18.125 1.00 87.56 89 GLN A CA 1
ATOM 737 C C . GLN A 1 89 ? -19.694 -3.399 19.198 1.00 87.56 89 GLN A C 1
ATOM 739 O O . GLN A 1 89 ? -20.673 -3.491 19.944 1.00 87.56 89 GLN A O 1
ATOM 744 N N . SER A 1 90 ? -18.642 -4.220 19.286 1.00 88.81 90 SER A N 1
ATOM 745 C CA . SER A 1 90 ? -18.510 -5.246 20.327 1.00 88.81 90 SER A CA 1
ATOM 746 C C . SER A 1 90 ? -18.374 -4.615 21.717 1.00 88.81 90 SER A C 1
ATOM 748 O O . SER A 1 90 ? -19.041 -5.028 22.669 1.00 88.81 90 SER A O 1
ATOM 750 N N . TYR A 1 91 ? -17.582 -3.545 21.823 1.00 90.12 91 TYR A N 1
ATOM 751 C CA . TYR A 1 91 ? -17.414 -2.786 23.057 1.00 90.12 91 TYR A CA 1
ATOM 752 C C . TYR A 1 91 ? -18.734 -2.161 23.532 1.00 90.12 91 TYR A C 1
ATOM 754 O O . TYR A 1 91 ? -19.096 -2.305 24.703 1.00 90.12 91 TYR A O 1
ATOM 762 N N . ASP A 1 92 ? -19.496 -1.539 22.628 1.00 88.62 92 ASP A N 1
ATOM 763 C CA . ASP A 1 92 ? -20.808 -0.971 22.953 1.00 88.62 92 ASP A CA 1
ATOM 764 C C . ASP A 1 92 ? -21.815 -2.051 23.393 1.00 88.62 92 ASP A C 1
ATOM 766 O O . ASP A 1 92 ? -22.528 -1.852 24.381 1.00 88.62 92 ASP A O 1
ATOM 770 N N . HIS A 1 93 ? -21.820 -3.229 22.751 1.00 92.25 93 HIS A N 1
ATOM 771 C CA . HIS A 1 93 ? -22.657 -4.365 23.169 1.00 92.25 93 HIS A CA 1
ATOM 772 C C . HIS A 1 93 ? -22.295 -4.878 24.567 1.00 92.25 93 HIS A C 1
ATOM 774 O O . HIS A 1 93 ? -23.179 -5.059 25.408 1.00 92.25 93 HIS A O 1
ATOM 780 N N . CYS A 1 94 ? -21.005 -5.083 24.847 1.00 93.75 94 CYS A N 1
ATOM 781 C CA . CYS A 1 94 ? -20.533 -5.518 26.164 1.00 93.75 94 CYS A CA 1
ATOM 782 C C . CYS A 1 94 ? -20.920 -4.508 27.252 1.00 93.75 94 CYS A C 1
ATOM 784 O O . CYS A 1 94 ? -21.397 -4.866 28.335 1.00 93.75 94 CYS A O 1
ATOM 786 N N . ARG A 1 95 ? -20.786 -3.217 26.942 1.00 93.12 95 ARG A N 1
ATOM 787 C CA . ARG A 1 95 ? -21.161 -2.139 27.849 1.00 93.12 95 ARG A CA 1
ATOM 788 C C . ARG A 1 95 ? -22.665 -2.117 28.130 1.00 93.12 95 ARG A C 1
ATOM 790 O O . ARG A 1 95 ? -23.059 -1.953 29.288 1.00 93.12 95 ARG A O 1
ATOM 797 N N . GLN A 1 96 ? -23.495 -2.316 27.108 1.00 94.75 96 GLN A N 1
ATOM 798 C CA . GLN A 1 96 ? -24.947 -2.401 27.262 1.00 94.75 96 GLN A CA 1
ATOM 799 C C . GLN A 1 96 ? -25.359 -3.638 28.080 1.00 94.75 96 GLN A C 1
ATOM 801 O O . GLN A 1 96 ? -26.213 -3.528 28.962 1.00 94.75 96 GLN A O 1
ATOM 806 N N . ALA A 1 97 ? -24.702 -4.782 27.867 1.00 90.94 97 ALA A N 1
ATOM 807 C CA . ALA A 1 97 ? -24.925 -5.999 28.646 1.00 90.94 97 ALA A CA 1
ATOM 808 C C . ALA A 1 97 ? -24.581 -5.802 30.135 1.00 90.94 97 ALA A C 1
ATOM 810 O O . ALA A 1 97 ? -25.398 -6.122 31.000 1.00 90.94 97 ALA A O 1
ATOM 811 N N . LYS A 1 98 ? -23.431 -5.184 30.453 1.00 90.88 98 LYS A N 1
ATOM 812 C CA . LYS A 1 98 ? -23.071 -4.834 31.842 1.00 90.88 98 LYS A CA 1
ATOM 813 C C . LYS A 1 98 ? -24.083 -3.882 32.487 1.00 90.88 98 LYS A C 1
ATOM 815 O O . LYS A 1 98 ? -24.417 -4.055 33.659 1.00 90.88 98 LYS A O 1
ATOM 820 N N . GLN A 1 99 ? -24.594 -2.895 31.745 1.00 94.25 99 GLN A N 1
ATOM 821 C CA . GLN A 1 99 ? -25.634 -1.994 32.259 1.00 94.25 99 GLN A CA 1
ATOM 822 C C . GLN A 1 99 ? -26.943 -2.731 32.570 1.00 94.25 99 GLN A C 1
ATOM 824 O O . GLN A 1 99 ? -27.535 -2.491 33.623 1.00 94.25 99 GLN A O 1
ATOM 829 N N . GLN A 1 100 ? -27.377 -3.656 31.707 1.00 95.25 100 GLN A N 1
ATOM 830 C CA . GLN A 1 100 ? -28.558 -4.485 31.979 1.00 95.25 100 GLN A CA 1
ATOM 831 C C . GLN A 1 100 ? -28.351 -5.399 33.193 1.00 95.25 100 GLN A C 1
ATOM 833 O O . GLN A 1 100 ? -29.243 -5.507 34.036 1.00 95.25 100 GLN A O 1
ATOM 838 N N . GLN A 1 101 ? -27.168 -6.001 33.331 1.00 95.69 101 GLN A N 1
ATOM 839 C CA . GLN A 1 101 ? -26.837 -6.846 34.479 1.00 95.69 101 GLN A CA 1
ATOM 840 C C . GLN A 1 101 ? -26.871 -6.057 35.800 1.00 95.69 101 GLN A C 1
ATOM 842 O O . GLN A 1 101 ? -27.437 -6.531 36.787 1.00 95.69 101 GLN A O 1
ATOM 847 N N . GLN A 1 102 ? -26.339 -4.828 35.821 1.00 95.00 102 GLN A N 1
ATOM 848 C CA . GLN A 1 102 ? -26.434 -3.950 36.995 1.00 95.00 102 GLN A CA 1
ATOM 849 C C . GLN A 1 102 ? -27.881 -3.577 37.338 1.00 95.00 102 GLN A C 1
ATOM 851 O O . GLN A 1 102 ? -28.242 -3.570 38.516 1.00 95.00 102 GLN A O 1
ATOM 856 N N . GLN A 1 103 ? -28.727 -3.296 36.340 1.00 96.44 103 GLN A N 1
ATOM 857 C CA . GLN A 1 103 ? -30.146 -3.019 36.590 1.00 96.44 103 GLN A CA 1
ATOM 858 C C . GLN A 1 103 ? -30.873 -4.227 37.190 1.00 96.44 103 GLN A C 1
ATOM 860 O O . GLN A 1 103 ? -31.657 -4.059 38.125 1.00 96.44 103 GLN A O 1
ATOM 865 N N . GLN A 1 104 ? -30.586 -5.442 36.711 1.00 96.50 104 GLN A N 1
ATOM 866 C CA . GLN A 1 104 ? -31.158 -6.658 37.294 1.00 96.50 104 GLN A CA 1
ATOM 867 C C . GLN A 1 104 ? -30.706 -6.871 38.744 1.00 96.50 104 GLN A C 1
ATOM 869 O O . GLN A 1 104 ? -31.543 -7.170 39.596 1.00 96.50 104 GLN A O 1
ATOM 874 N N . GLN A 1 105 ? -29.423 -6.655 39.058 1.00 95.75 105 GLN A N 1
ATOM 875 C CA . GLN A 1 105 ? -28.943 -6.728 40.444 1.00 95.75 105 GLN A CA 1
ATOM 876 C C . GLN A 1 105 ? -29.628 -5.699 41.352 1.00 95.75 105 GLN A C 1
ATOM 878 O O . GLN A 1 105 ? -30.018 -6.037 42.471 1.00 95.75 105 GLN A O 1
ATOM 883 N N . GLN A 1 106 ? -29.832 -4.464 40.881 1.00 96.62 106 GLN A N 1
ATOM 884 C CA . GLN A 1 106 ? -30.557 -3.454 41.659 1.00 96.62 106 GLN A CA 1
ATOM 885 C C . GLN A 1 106 ? -32.021 -3.843 41.893 1.00 96.62 106 GLN A C 1
ATOM 887 O O . GLN A 1 106 ? -32.520 -3.659 43.004 1.00 96.62 106 GLN A O 1
ATOM 892 N N . GLN A 1 107 ? -32.708 -4.411 40.896 1.00 97.31 107 GLN A N 1
ATOM 893 C CA . GLN A 1 107 ? -34.074 -4.911 41.088 1.00 97.31 107 GLN A CA 1
ATOM 894 C C . GLN A 1 107 ? -34.128 -6.054 42.105 1.00 97.31 107 GLN A C 1
ATOM 896 O O . GLN A 1 107 ? -35.006 -6.048 42.966 1.00 97.31 107 GLN A O 1
ATOM 901 N N . GLN A 1 108 ? -33.182 -6.997 42.061 1.00 97.00 108 GLN A N 1
ATOM 902 C CA . GLN A 1 108 ? -33.116 -8.076 43.051 1.00 97.00 108 GLN A CA 1
ATOM 903 C C . GLN A 1 108 ? -32.865 -7.540 44.465 1.00 97.00 108 GLN A C 1
ATOM 905 O O . GLN A 1 108 ? -33.558 -7.949 45.395 1.00 97.00 108 GLN A O 1
ATOM 910 N N . GLN A 1 109 ? -31.957 -6.572 44.636 1.00 97.50 109 GLN A N 1
ATOM 911 C CA . GLN A 1 109 ? -31.750 -5.924 45.937 1.00 97.50 109 GLN A CA 1
ATOM 912 C C . GLN A 1 109 ? -32.997 -5.180 46.425 1.00 97.50 109 GLN A C 1
ATOM 914 O O . GLN A 1 109 ? -33.302 -5.216 47.614 1.00 97.50 109 GLN A O 1
ATOM 919 N N . GLN A 1 110 ? -33.744 -4.515 45.538 1.00 97.44 110 GLN A N 1
ATOM 920 C CA . GLN A 1 110 ? -35.003 -3.867 45.919 1.00 97.44 110 GLN A CA 1
ATOM 921 C C . GLN A 1 110 ? -36.070 -4.885 46.331 1.00 97.44 110 GLN A C 1
ATOM 923 O O . GLN A 1 110 ? -36.787 -4.645 47.299 1.00 97.44 110 GLN A O 1
ATOM 928 N N . GLN A 1 111 ? -36.162 -6.027 45.646 1.00 97.56 111 GLN A N 1
ATOM 929 C CA . GLN A 1 111 ? -37.077 -7.103 46.028 1.00 97.56 111 GLN A CA 1
ATOM 930 C C . GLN A 1 111 ? -36.698 -7.714 47.379 1.00 97.56 111 GLN A C 1
ATOM 932 O O . GLN A 1 111 ? -37.570 -7.856 48.232 1.00 97.56 111 GLN A O 1
ATOM 937 N N . GLN A 1 112 ? -35.413 -8.003 47.610 1.00 97.81 112 GLN A N 1
ATOM 938 C CA . GLN A 1 112 ? -34.923 -8.487 48.905 1.00 97.81 112 GLN A CA 1
ATOM 939 C C . GLN A 1 112 ? -35.210 -7.476 50.015 1.00 97.81 112 GLN A C 1
ATOM 941 O O . GLN A 1 112 ? -35.798 -7.839 51.029 1.00 97.81 112 GLN A O 1
ATOM 946 N N . ARG A 1 113 ? -34.923 -6.189 49.785 1.00 98.00 113 ARG A N 1
ATOM 947 C CA . ARG A 1 113 ? -35.229 -5.130 50.752 1.00 98.00 113 ARG A CA 1
ATOM 948 C C . ARG A 1 113 ? -36.731 -5.017 51.022 1.00 98.00 113 ARG A C 1
ATOM 950 O O . ARG A 1 113 ? -37.129 -4.829 52.162 1.00 98.00 113 ARG A O 1
ATOM 957 N N . ASN A 1 114 ? -37.583 -5.136 50.003 1.00 97.69 114 ASN A N 1
ATOM 958 C CA . ASN A 1 114 ? -39.036 -5.100 50.189 1.00 97.69 114 ASN A CA 1
ATOM 959 C C . ASN A 1 114 ? -39.553 -6.327 50.955 1.00 97.69 114 ASN A C 1
ATOM 961 O O . ASN A 1 114 ? -40.466 -6.186 51.771 1.00 97.69 114 ASN A O 1
ATOM 965 N N . LEU A 1 115 ? -38.970 -7.511 50.732 1.00 98.06 115 LEU A N 1
ATOM 966 C CA . LEU A 1 115 ? -39.275 -8.722 51.499 1.00 98.06 115 LEU A CA 1
ATOM 967 C C . LEU A 1 115 ? -38.838 -8.580 52.963 1.00 98.06 115 LEU A C 1
ATOM 969 O O . LEU A 1 115 ? -39.619 -8.897 53.858 1.00 98.06 115 LEU A O 1
ATOM 973 N N . GLU A 1 116 ? -37.644 -8.041 53.213 1.00 97.88 116 GLU A N 1
ATOM 974 C CA . GLU A 1 116 ? -37.154 -7.737 54.563 1.00 97.88 116 GLU A CA 1
ATOM 975 C C . GLU A 1 116 ? -38.016 -6.679 55.262 1.00 97.88 116 GLU A C 1
ATOM 977 O O . GLU A 1 116 ? -38.423 -6.863 56.404 1.00 97.88 116 GLU A O 1
ATOM 982 N N . LEU A 1 117 ? -38.376 -5.590 54.579 1.00 97.50 117 LEU A N 1
ATOM 983 C CA . LEU A 1 117 ? -39.267 -4.573 55.144 1.00 97.50 117 LEU A CA 1
ATOM 984 C C . LEU A 1 117 ? -40.653 -5.148 55.461 1.00 97.50 117 LEU A C 1
ATOM 986 O O . LEU A 1 117 ? -41.239 -4.802 56.486 1.00 97.50 117 LEU A O 1
ATOM 990 N N . SER A 1 118 ? -41.165 -6.052 54.622 1.00 96.94 118 SER A N 1
ATOM 991 C CA . SER A 1 118 ? -42.444 -6.728 54.862 1.00 96.94 118 SER A CA 1
ATOM 992 C C . SER A 1 118 ? -42.373 -7.689 56.053 1.00 96.94 118 SER A C 1
ATOM 994 O O . SER A 1 118 ? -43.311 -7.738 56.850 1.00 96.94 118 SER A O 1
ATOM 996 N N . SER A 1 119 ? -41.265 -8.420 56.225 1.00 97.00 119 SER A N 1
ATOM 997 C CA . SER A 1 119 ? -41.074 -9.319 57.372 1.00 97.00 119 SER A CA 1
ATOM 998 C C . SER A 1 119 ? -40.905 -8.541 58.684 1.00 97.00 119 SER A C 1
ATOM 1000 O O . SER A 1 119 ? -41.509 -8.894 59.703 1.00 97.00 119 SER A O 1
ATOM 1002 N N . VAL A 1 120 ? -40.178 -7.420 58.657 1.00 97.06 120 VAL A N 1
ATOM 1003 C CA . VAL A 1 120 ? -40.054 -6.501 59.798 1.00 97.06 120 VAL A CA 1
ATOM 1004 C C . VAL A 1 120 ? -41.407 -5.862 60.137 1.00 97.06 120 VAL A C 1
ATOM 1006 O O . VAL A 1 120 ? -41.781 -5.800 61.306 1.00 97.06 120 VAL A O 1
ATOM 1009 N N . ALA A 1 121 ? -42.199 -5.450 59.144 1.00 96.25 121 ALA A N 1
ATOM 1010 C CA . ALA A 1 121 ? -43.542 -4.916 59.383 1.00 96.25 121 ALA A CA 1
ATOM 1011 C C . ALA A 1 121 ? -44.494 -5.964 59.992 1.00 96.25 121 ALA A C 1
ATOM 1013 O O . ALA A 1 121 ? -45.242 -5.649 60.920 1.00 96.25 121 ALA A O 1
ATOM 1014 N N . ALA A 1 122 ? -44.444 -7.216 59.522 1.00 95.88 122 ALA A N 1
ATOM 1015 C CA . ALA A 1 122 ? -45.246 -8.309 60.073 1.00 95.88 122 ALA A CA 1
ATOM 1016 C C . ALA A 1 122 ? -44.864 -8.629 61.529 1.00 95.88 122 ALA A C 1
ATOM 1018 O O . ALA A 1 122 ? -45.742 -8.747 62.387 1.00 95.88 122 ALA A O 1
ATOM 1019 N N . THR A 1 123 ? -43.564 -8.702 61.836 1.00 95.88 123 THR A N 1
ATOM 1020 C CA . THR A 1 123 ? -43.086 -8.916 63.214 1.00 95.88 123 THR A CA 1
ATOM 1021 C C . THR A 1 123 ? -43.475 -7.754 64.134 1.00 95.88 123 THR A C 1
ATOM 1023 O O . THR A 1 123 ? -44.004 -7.996 65.222 1.00 95.88 123 THR A O 1
ATOM 1026 N N . ALA A 1 124 ? -43.346 -6.502 63.683 1.00 94.94 124 ALA A N 1
ATOM 1027 C CA . ALA A 1 124 ? -43.813 -5.330 64.426 1.00 94.94 124 ALA A CA 1
ATOM 1028 C C . ALA A 1 124 ? -45.331 -5.360 64.696 1.00 94.94 124 ALA A C 1
ATOM 1030 O O . ALA A 1 124 ? -45.759 -5.068 65.814 1.00 94.94 124 ALA A O 1
ATOM 1031 N N . ALA A 1 125 ? -46.148 -5.772 63.719 1.00 95.31 125 ALA A N 1
ATOM 1032 C CA . ALA A 1 125 ? -47.594 -5.921 63.896 1.00 95.31 125 ALA A CA 1
ATOM 1033 C C . ALA A 1 125 ? -47.947 -7.006 64.931 1.00 95.31 125 ALA A C 1
ATOM 1035 O O . ALA A 1 125 ? -48.799 -6.780 65.791 1.00 95.31 125 ALA A O 1
ATOM 1036 N N . THR A 1 126 ? -47.261 -8.158 64.906 1.00 95.25 126 THR A N 1
ATOM 1037 C CA . THR A 1 126 ? -47.460 -9.214 65.918 1.00 95.25 126 THR A CA 1
ATOM 1038 C C . THR A 1 126 ? -47.034 -8.773 67.320 1.00 95.25 126 THR A C 1
ATOM 1040 O O . THR A 1 126 ? -47.747 -9.044 68.287 1.00 95.25 126 THR A O 1
ATOM 1043 N N . ALA A 1 127 ? -45.931 -8.026 67.443 1.00 94.44 127 ALA A N 1
ATOM 1044 C CA . ALA A 1 127 ? -45.480 -7.469 68.715 1.00 94.44 127 ALA A CA 1
ATOM 1045 C C . ALA A 1 127 ? -46.468 -6.426 69.268 1.00 94.44 127 ALA A C 1
ATOM 1047 O O . ALA A 1 127 ? -46.786 -6.449 70.457 1.00 94.44 127 ALA A O 1
ATOM 1048 N N . ALA A 1 128 ? -47.012 -5.554 68.410 1.00 93.50 128 ALA A N 1
ATOM 1049 C CA . ALA A 1 128 ? -48.031 -4.579 68.796 1.00 93.50 128 ALA A CA 1
ATOM 1050 C C . ALA A 1 128 ? -49.336 -5.252 69.261 1.00 93.50 128 ALA A C 1
ATOM 1052 O O . ALA A 1 128 ? -49.908 -4.848 70.274 1.00 93.50 128 ALA A O 1
ATOM 1053 N N . ALA A 1 129 ? -49.783 -6.310 68.574 1.00 93.44 129 ALA A N 1
ATOM 1054 C CA . ALA A 1 129 ? -50.950 -7.091 68.986 1.00 93.44 129 ALA A CA 1
ATOM 1055 C C . ALA A 1 129 ? -50.734 -7.789 70.344 1.00 93.44 129 ALA A C 1
ATOM 1057 O O . ALA A 1 129 ? -51.621 -7.761 71.198 1.00 93.44 129 ALA A O 1
ATOM 1058 N N . ALA A 1 130 ? -49.544 -8.355 70.580 1.00 93.44 130 ALA A N 1
ATOM 1059 C CA . ALA A 1 130 ? -49.185 -8.956 71.865 1.00 93.44 130 ALA A CA 1
ATOM 1060 C C . ALA A 1 130 ? -49.146 -7.919 73.004 1.00 93.44 130 ALA A C 1
ATOM 1062 O O . ALA A 1 130 ? -49.665 -8.177 74.090 1.00 93.44 130 ALA A O 1
ATOM 1063 N N . ALA A 1 131 ? -48.596 -6.726 72.751 1.00 92.00 131 ALA A N 1
ATOM 1064 C CA . ALA A 1 131 ? -48.585 -5.630 73.719 1.00 92.00 131 ALA A CA 1
ATOM 1065 C C . ALA A 1 131 ? -50.006 -5.142 74.063 1.00 92.00 131 ALA A C 1
ATOM 1067 O O . ALA A 1 131 ? -50.312 -4.924 75.235 1.00 92.00 131 ALA A O 1
ATOM 1068 N N . ALA A 1 132 ? -50.895 -5.031 73.069 1.00 91.69 132 ALA A N 1
ATOM 1069 C CA . ALA A 1 132 ? -52.298 -4.674 73.289 1.00 91.69 132 ALA A CA 1
ATOM 1070 C C . ALA A 1 132 ? -53.046 -5.733 74.122 1.00 91.69 132 ALA A C 1
ATOM 1072 O O . ALA A 1 132 ? -53.798 -5.381 75.031 1.00 91.69 132 ALA A O 1
ATOM 1073 N N . ALA A 1 133 ? -52.802 -7.024 73.869 1.00 90.50 133 ALA A N 1
ATOM 1074 C CA . ALA A 1 133 ? -53.373 -8.113 74.664 1.00 90.50 133 ALA A CA 1
ATOM 1075 C C . ALA A 1 133 ? -52.872 -8.097 76.122 1.00 90.50 133 ALA A C 1
ATOM 1077 O O . ALA A 1 133 ? -53.667 -8.264 77.048 1.00 90.50 133 ALA A O 1
ATOM 1078 N N . ALA A 1 134 ? -51.578 -7.833 76.339 1.00 89.75 134 ALA A N 1
ATOM 1079 C CA . ALA A 1 134 ? -51.009 -7.692 77.679 1.00 89.75 134 ALA A CA 1
ATOM 1080 C C . ALA A 1 134 ? -51.604 -6.491 78.440 1.00 89.75 134 ALA A C 1
ATOM 1082 O O . ALA A 1 134 ? -51.942 -6.622 79.616 1.00 89.75 134 ALA A O 1
ATOM 1083 N N . ALA A 1 135 ? -51.797 -5.349 77.769 1.00 88.44 135 ALA A N 1
ATOM 1084 C CA . ALA A 1 135 ? -52.431 -4.166 78.354 1.00 88.44 135 ALA A CA 1
ATOM 1085 C C . ALA A 1 135 ? -53.914 -4.395 78.709 1.00 88.44 135 ALA A C 1
ATOM 1087 O O . ALA A 1 135 ? -54.391 -3.928 79.741 1.00 88.44 135 ALA A O 1
ATOM 1088 N N . ALA A 1 136 ? -54.651 -5.146 77.886 1.00 86.38 136 ALA A N 1
ATOM 1089 C CA . ALA A 1 136 ? -56.027 -5.527 78.202 1.00 86.38 136 ALA A CA 1
ATOM 1090 C C . ALA A 1 136 ? -56.097 -6.457 79.429 1.00 86.38 136 ALA A C 1
ATOM 1092 O O . ALA A 1 136 ? -56.977 -6.297 80.275 1.00 86.38 136 ALA A O 1
ATOM 1093 N N . ALA A 1 137 ? -55.146 -7.388 79.566 1.00 85.19 137 ALA A N 1
ATOM 1094 C CA . ALA A 1 137 ? -55.060 -8.274 80.725 1.00 85.19 137 ALA A CA 1
ATOM 1095 C C . ALA A 1 137 ? -54.731 -7.514 82.023 1.00 85.19 137 ALA A C 1
ATOM 1097 O O . ALA A 1 137 ? -55.343 -7.781 83.059 1.00 85.19 137 ALA A O 1
ATOM 1098 N N . THR A 1 138 ? -53.820 -6.536 81.983 1.00 85.06 138 THR A N 1
ATOM 1099 C CA . THR A 1 138 ? -53.521 -5.696 83.156 1.00 85.06 138 THR A CA 1
ATOM 1100 C C . THR A 1 138 ? -54.677 -4.766 83.511 1.00 85.06 138 THR A C 1
ATOM 1102 O O . THR A 1 138 ? -54.965 -4.611 84.694 1.00 85.06 138 THR A O 1
ATOM 1105 N N . ALA A 1 139 ? -55.394 -4.210 82.530 1.00 80.31 139 ALA A N 1
ATOM 1106 C CA . ALA A 1 139 ? -56.603 -3.425 82.782 1.00 80.31 139 ALA A CA 1
ATOM 1107 C C . ALA A 1 139 ? -57.716 -4.267 83.432 1.00 80.31 139 ALA A C 1
ATOM 1109 O O . ALA A 1 139 ? -58.356 -3.812 84.378 1.00 80.31 139 ALA A O 1
ATOM 1110 N N . ALA A 1 140 ? -57.909 -5.515 82.989 1.00 75.88 140 ALA A N 1
ATOM 1111 C CA . ALA A 1 140 ? -58.851 -6.440 83.618 1.00 75.88 140 ALA A CA 1
ATOM 1112 C C . ALA A 1 140 ? -58.444 -6.792 85.064 1.00 75.88 140 ALA A C 1
ATOM 1114 O O . ALA A 1 140 ? -59.296 -6.831 85.952 1.00 75.88 140 ALA A O 1
ATOM 1115 N N . ALA A 1 141 ? -57.147 -6.987 85.324 1.00 74.69 141 ALA A N 1
ATOM 1116 C CA . ALA A 1 141 ? -56.630 -7.211 86.674 1.00 74.69 141 ALA A CA 1
ATOM 1117 C C . ALA A 1 141 ? -56.772 -5.967 87.575 1.00 74.69 141 ALA A C 1
ATOM 1119 O O . ALA A 1 141 ? -57.127 -6.092 88.745 1.00 74.69 141 ALA A O 1
ATOM 1120 N N . ALA A 1 142 ? -56.553 -4.766 87.033 1.00 72.38 142 ALA A N 1
ATOM 1121 C CA . ALA A 1 142 ? -56.740 -3.508 87.752 1.00 72.38 142 ALA A CA 1
ATOM 1122 C C . ALA A 1 142 ? -58.221 -3.242 88.071 1.00 72.38 142 ALA A C 1
ATOM 1124 O O . ALA A 1 142 ? -58.533 -2.856 89.192 1.00 72.38 142 ALA A O 1
ATOM 1125 N N . ALA A 1 143 ? -59.147 -3.534 87.151 1.00 68.19 143 ALA A N 1
ATOM 1126 C CA . ALA A 1 143 ? -60.588 -3.437 87.408 1.00 68.19 143 ALA A CA 1
ATOM 1127 C C . ALA A 1 143 ? -61.061 -4.404 88.513 1.00 68.19 143 ALA A C 1
ATOM 1129 O O . ALA A 1 143 ? -61.986 -4.086 89.258 1.00 68.19 143 ALA A O 1
ATOM 1130 N N . ALA A 1 144 ? -60.404 -5.559 88.668 1.00 63.72 144 ALA A N 1
ATOM 1131 C CA . ALA A 1 144 ? -60.634 -6.452 89.803 1.00 63.72 144 ALA A CA 1
ATOM 1132 C C . ALA A 1 144 ? -60.052 -5.906 91.127 1.00 63.72 144 ALA A C 1
ATOM 1134 O O . ALA A 1 144 ? -60.566 -6.228 92.196 1.00 63.72 144 ALA A O 1
ATOM 1135 N N . ALA A 1 145 ? -59.014 -5.064 91.072 1.00 58.78 145 ALA A N 1
ATOM 1136 C CA . ALA A 1 145 ? -58.383 -4.443 92.241 1.00 58.78 145 ALA A CA 1
ATOM 1137 C C . ALA A 1 145 ? -59.047 -3.114 92.673 1.00 58.78 145 ALA A C 1
ATOM 1139 O O . ALA A 1 145 ? -59.025 -2.771 93.856 1.00 58.78 145 ALA A O 1
ATOM 1140 N N . GLU A 1 146 ? -59.696 -2.395 91.751 1.00 48.59 146 GLU A N 1
ATOM 1141 C CA . GLU A 1 146 ? -60.418 -1.130 91.990 1.00 48.59 146 GLU A CA 1
ATOM 1142 C C . GLU A 1 146 ? -61.661 -1.282 92.891 1.00 48.59 146 GLU A C 1
ATOM 1144 O O . GLU A 1 146 ? -62.159 -0.296 93.427 1.00 48.59 146 GLU A O 1
ATOM 1149 N N . PHE A 1 147 ? -62.109 -2.509 93.183 1.00 53.12 147 PHE A N 1
ATOM 1150 C CA . PHE A 1 147 ? -63.090 -2.750 94.249 1.00 53.12 147 PHE A CA 1
ATOM 1151 C C . PHE A 1 147 ? -62.537 -2.548 95.671 1.00 53.12 147 PHE A C 1
ATOM 1153 O O . PHE A 1 147 ? -63.302 -2.665 96.628 1.00 53.12 147 PHE A O 1
ATOM 1160 N N . SER A 1 148 ? -61.244 -2.242 95.842 1.00 47.59 148 SER A N 1
ATOM 1161 C CA . SER A 1 148 ? -60.618 -2.296 97.165 1.00 47.59 148 SER A CA 1
ATOM 1162 C C . SER A 1 148 ? -59.980 -1.013 97.699 1.00 47.59 148 SER A C 1
ATOM 1164 O O . SER A 1 148 ? -59.542 -1.057 98.848 1.00 47.59 148 SER A O 1
ATOM 1166 N N . SER A 1 149 ? -59.902 0.122 96.989 1.00 41.38 149 SER A N 1
ATOM 1167 C CA . SER A 1 149 ? -59.259 1.323 97.572 1.00 41.38 149 SER A CA 1
ATOM 1168 C C . SER A 1 149 ? -59.598 2.651 96.884 1.00 41.38 149 SER A C 1
ATOM 1170 O O . SER A 1 149 ? -59.019 3.015 95.868 1.00 41.38 149 SER A O 1
ATOM 1172 N N . SER A 1 150 ? -60.457 3.440 97.534 1.00 37.12 150 SER A N 1
ATOM 1173 C CA . SER A 1 150 ? -60.500 4.898 97.390 1.00 37.12 150 SER A CA 1
ATOM 1174 C C . SER A 1 150 ? -59.201 5.524 97.904 1.00 37.12 150 SER A C 1
ATOM 1176 O O . SER A 1 150 ? -58.887 5.361 99.082 1.00 37.12 150 SER A O 1
ATOM 1178 N N . SER A 1 151 ? -58.519 6.324 97.080 1.00 39.91 151 SER A N 1
ATOM 1179 C CA . SER A 1 151 ? -58.076 7.700 97.394 1.00 39.91 151 SER A CA 1
ATOM 1180 C C . SER A 1 151 ? -56.767 8.094 96.707 1.00 39.91 151 SER A C 1
ATOM 1182 O O . SER A 1 151 ? -55.740 7.444 96.847 1.00 39.91 151 SER A O 1
ATOM 1184 N N . SER A 1 152 ? -56.813 9.312 96.169 1.00 39.69 152 SER A N 1
ATOM 1185 C CA . SER A 1 152 ? -55.714 10.272 96.040 1.00 39.69 152 SER A CA 1
ATOM 1186 C C . SER A 1 152 ? -54.773 10.192 94.830 1.00 39.69 152 SER A C 1
ATOM 1188 O O . SER A 1 152 ? -53.763 9.505 94.816 1.00 39.69 152 SER A O 1
ATOM 1190 N N . SER A 1 153 ? -55.093 11.077 93.885 1.00 46.34 153 SER A N 1
ATOM 1191 C CA . SER A 1 153 ? -54.257 12.204 93.453 1.00 46.34 153 SER A CA 1
ATOM 1192 C C . SER A 1 153 ? -52.904 11.949 92.758 1.00 46.34 153 SER A C 1
ATOM 1194 O O . SER A 1 153 ? -51.927 11.512 93.355 1.00 46.34 153 SER A O 1
ATOM 1196 N N . THR A 1 154 ? -52.813 12.610 91.597 1.00 45.72 154 THR A N 1
ATOM 1197 C CA . THR A 1 154 ? -51.720 13.493 91.125 1.00 45.72 154 THR A CA 1
ATOM 1198 C C . THR A 1 154 ? -50.734 12.992 90.050 1.00 45.72 154 THR A C 1
ATOM 1200 O O . THR A 1 154 ? -50.021 12.016 90.219 1.00 45.72 154 THR A O 1
ATOM 1203 N N . VAL A 1 155 ? -50.653 13.844 89.012 1.00 40.09 155 VAL A N 1
ATOM 1204 C CA . VAL A 1 155 ? -49.554 14.226 88.090 1.00 40.09 155 VAL A CA 1
ATOM 1205 C C . VAL A 1 155 ? -48.938 13.256 87.054 1.00 40.09 155 VAL A C 1
ATOM 1207 O O . VAL A 1 155 ? -48.121 12.405 87.361 1.00 40.09 155 VAL A O 1
ATOM 1210 N N . CYS A 1 156 ? -49.171 13.642 85.789 1.00 44.44 156 CYS A N 1
ATOM 1211 C CA . CYS A 1 156 ? -48.202 14.229 84.836 1.00 44.44 156 CYS A CA 1
ATOM 1212 C C . CYS A 1 156 ? -47.322 13.366 83.912 1.00 44.44 156 CYS A C 1
ATOM 1214 O O . CYS A 1 156 ? -46.555 12.516 84.341 1.00 44.44 156 CYS A O 1
ATOM 1216 N N . CYS A 1 157 ? -47.333 13.826 82.647 1.00 35.19 157 CYS A N 1
ATOM 1217 C CA . CYS A 1 157 ? -46.176 14.163 81.801 1.00 35.19 157 CYS A CA 1
ATOM 1218 C C . CYS A 1 157 ? -46.019 13.344 80.497 1.00 35.19 157 CYS A C 1
ATOM 1220 O O . CYS A 1 157 ? -45.458 12.258 80.447 1.00 35.19 157 CYS A O 1
ATOM 1222 N N . CYS A 1 158 ? -46.524 13.971 79.428 1.00 48.47 158 CYS A N 1
ATOM 1223 C CA . CYS A 1 158 ? -46.073 14.041 78.033 1.00 48.47 158 CYS A CA 1
ATOM 1224 C C . CYS A 1 158 ? -44.757 13.330 77.645 1.00 48.47 158 CYS A C 1
ATOM 1226 O O . CYS A 1 158 ? -43.733 13.596 78.269 1.00 48.47 158 CYS A O 1
ATOM 1228 N N . SER A 1 159 ? -44.741 12.614 76.504 1.00 38.16 159 SER A N 1
ATOM 1229 C CA . SER A 1 159 ? -43.729 12.759 75.422 1.00 38.16 159 SER A CA 1
ATOM 1230 C C . SER A 1 159 ? -43.985 11.805 74.238 1.00 38.16 159 SER A C 1
ATOM 1232 O O . SER A 1 159 ? -43.881 10.590 74.369 1.00 38.16 159 SER A O 1
ATOM 1234 N N . LEU A 1 160 ? -44.292 12.380 73.069 1.00 48.25 160 LEU A N 1
ATOM 1235 C CA . LEU A 1 160 ? -44.427 11.723 71.758 1.00 48.25 160 LEU A CA 1
ATOM 1236 C C . LEU A 1 160 ? -43.146 11.965 70.931 1.00 48.25 160 LEU A C 1
ATOM 1238 O O . LEU A 1 160 ? -42.748 13.127 70.822 1.00 48.25 160 LEU A O 1
ATOM 1242 N N . PRO A 1 161 ? -42.514 10.949 70.309 1.00 45.00 161 PRO A N 1
ATOM 1243 C CA . PRO A 1 161 ? -41.392 11.175 69.401 1.00 45.00 161 PRO A CA 1
ATOM 1244 C C . PRO A 1 161 ? -41.858 11.431 67.946 1.00 45.00 161 PRO A C 1
ATOM 1246 O O . PRO A 1 161 ? -42.916 10.944 67.538 1.00 45.00 161 PRO A O 1
ATOM 1249 N N . PRO A 1 162 ? -41.089 12.198 67.145 1.00 48.31 162 PRO A N 1
ATOM 1250 C CA . PRO A 1 162 ? -41.498 12.665 65.820 1.00 48.31 162 PRO A CA 1
ATOM 1251 C C . PRO A 1 162 ? -41.205 11.662 64.688 1.00 48.31 162 PRO A C 1
ATOM 1253 O O . PRO A 1 162 ? -40.183 10.982 64.673 1.00 48.31 162 PRO A O 1
ATOM 1256 N N . LEU A 1 163 ? -42.095 11.637 63.690 1.00 40.25 163 LEU A N 1
ATOM 1257 C CA . LEU A 1 163 ? -41.975 10.890 62.433 1.00 40.25 163 LEU A CA 1
ATOM 1258 C C . LEU A 1 163 ? -40.981 11.576 61.476 1.00 40.25 163 LEU A C 1
ATOM 1260 O O . LEU A 1 163 ? -41.276 12.633 60.913 1.00 40.25 163 LEU A O 1
ATOM 1264 N N . SER A 1 164 ? -39.815 10.968 61.252 1.00 39.75 164 SER A N 1
ATOM 1265 C CA . SER A 1 164 ? -38.817 11.439 60.282 1.00 39.75 164 SER A CA 1
ATOM 1266 C C . SER A 1 164 ? -39.193 11.038 58.848 1.00 39.75 164 SER A C 1
ATOM 1268 O O . SER A 1 164 ? -39.143 9.868 58.475 1.00 39.75 164 SER A O 1
ATOM 1270 N N . ARG A 1 165 ? -39.557 12.034 58.028 1.00 48.69 165 ARG A N 1
ATOM 1271 C CA . ARG A 1 165 ? -39.753 11.919 56.571 1.00 48.69 165 ARG A CA 1
ATOM 1272 C C . ARG A 1 165 ? -38.398 11.768 55.864 1.00 48.69 165 ARG A C 1
ATOM 1274 O O . ARG A 1 165 ? -37.580 12.681 55.927 1.00 48.69 165 ARG A O 1
ATOM 1281 N N . PHE A 1 166 ? -38.184 10.662 55.151 1.00 42.50 166 PHE A N 1
ATOM 1282 C CA . PHE A 1 166 ? -37.054 10.483 54.231 1.00 42.50 166 PHE A CA 1
ATOM 1283 C C . PHE A 1 166 ? -37.427 10.975 52.823 1.00 42.50 166 PHE A C 1
ATOM 1285 O O . PHE A 1 166 ? -38.404 10.512 52.238 1.00 42.50 166 PHE A O 1
ATOM 1292 N N . SER A 1 167 ? -36.644 11.917 52.293 1.00 48.31 167 SER A N 1
ATOM 1293 C CA . SER A 1 167 ? -36.773 12.475 50.939 1.00 48.31 167 SER A CA 1
ATOM 1294 C C . SER A 1 167 ? -35.872 11.697 49.961 1.00 48.31 167 SER A C 1
ATOM 1296 O O . SER A 1 167 ? -34.678 11.574 50.247 1.00 48.31 167 SER A O 1
ATOM 1298 N N . PRO A 1 168 ? -36.375 11.159 48.831 1.00 47.59 168 PRO A N 1
ATOM 1299 C CA . PRO A 1 168 ? -35.545 10.458 47.851 1.00 47.59 168 PRO A CA 1
ATOM 1300 C C . PRO A 1 168 ? -34.750 11.441 46.973 1.00 47.59 168 PRO A C 1
ATOM 1302 O O . PRO A 1 168 ? -35.306 12.359 46.375 1.00 47.59 168 PRO A O 1
ATOM 1305 N N . SER A 1 169 ? -33.433 11.229 46.904 1.00 46.28 169 SER A N 1
ATOM 1306 C CA . SER A 1 169 ? -32.485 11.992 46.079 1.00 46.28 169 SER A CA 1
ATOM 1307 C C . SER A 1 169 ? -32.648 11.669 44.580 1.00 46.28 169 SER A C 1
ATOM 1309 O O . SER A 1 169 ? -32.828 10.493 44.246 1.00 46.28 169 SER A O 1
ATOM 1311 N N . PRO A 1 170 ? -32.575 12.658 43.666 1.00 57.25 170 PRO A N 1
ATOM 1312 C CA . PRO A 1 170 ? -32.675 12.424 42.226 1.00 57.25 170 PRO A CA 1
ATOM 1313 C C . PRO A 1 170 ? -31.423 11.719 41.660 1.00 57.25 170 PRO A C 1
ATOM 1315 O O . PRO A 1 170 ? -30.312 11.948 42.146 1.00 57.25 170 PRO A O 1
ATOM 1318 N N . PRO A 1 171 ? -31.572 10.871 40.623 1.00 56.69 171 PRO A N 1
ATOM 1319 C CA . PRO A 1 171 ? -30.449 10.162 40.021 1.00 56.69 171 PRO A CA 1
ATOM 1320 C C . PRO A 1 171 ? -29.531 11.111 39.224 1.00 56.69 171 PRO A C 1
ATOM 1322 O O . PRO A 1 171 ? -30.006 12.083 38.630 1.00 56.69 171 PRO A O 1
ATOM 1325 N N . PRO A 1 172 ? -28.215 10.832 39.180 1.00 55.78 172 PRO A N 1
ATOM 1326 C CA . PRO A 1 172 ? -27.243 11.661 38.479 1.00 55.78 172 PRO A CA 1
ATOM 1327 C C . PRO A 1 172 ? -27.434 11.605 36.957 1.00 55.78 172 PRO A C 1
ATOM 1329 O O . PRO A 1 172 ? -27.608 10.542 36.362 1.00 55.78 172 PRO A O 1
ATOM 1332 N N . ILE A 1 173 ? -27.357 12.773 36.321 1.00 46.94 173 ILE A N 1
ATOM 1333 C CA . ILE A 1 173 ? -27.368 12.940 34.865 1.00 46.94 173 ILE A CA 1
ATOM 1334 C C . ILE A 1 173 ? -26.052 12.381 34.301 1.00 46.94 173 ILE A C 1
ATOM 1336 O O . ILE A 1 173 ? -24.968 12.817 34.678 1.00 46.94 173 ILE A O 1
ATOM 1340 N N . HIS A 1 174 ? -26.151 11.389 33.410 1.00 53.84 174 HIS A N 1
ATOM 1341 C CA . HIS A 1 174 ? -25.016 10.697 32.794 1.00 53.84 174 HIS A CA 1
ATOM 1342 C C . HIS A 1 174 ? -24.317 11.577 31.727 1.00 53.84 174 HIS A C 1
ATOM 1344 O O . HIS A 1 174 ? -24.911 11.820 30.677 1.00 53.84 174 HIS A O 1
ATOM 1350 N N . PRO A 1 175 ? -23.031 11.954 31.880 1.00 56.62 175 PRO A N 1
ATOM 1351 C CA . PRO A 1 175 ? -22.268 12.735 30.887 1.00 56.62 175 PRO A CA 1
ATOM 1352 C C . PRO A 1 175 ? -21.846 11.937 29.634 1.00 56.62 175 PRO A C 1
ATOM 1354 O O . PRO A 1 175 ? -20.967 12.340 28.879 1.00 56.62 175 PRO A O 1
ATOM 1357 N N . ASN A 1 176 ? -22.447 10.775 29.378 1.00 55.41 176 ASN A N 1
ATOM 1358 C CA . ASN A 1 176 ? -21.910 9.812 28.416 1.00 55.41 176 ASN A CA 1
ATOM 1359 C C . ASN A 1 176 ? -22.273 10.074 26.944 1.00 55.41 176 ASN A C 1
ATOM 1361 O O . ASN A 1 176 ? -21.785 9.370 26.065 1.00 55.41 176 ASN A O 1
ATOM 1365 N N . GLN A 1 177 ? -23.114 11.068 26.655 1.00 57.62 177 GLN A N 1
ATOM 1366 C CA . GLN A 1 177 ? -23.577 11.306 25.285 1.00 57.62 177 GLN A CA 1
ATOM 1367 C C . GLN A 1 177 ? -22.591 12.153 24.455 1.00 57.62 177 GLN A C 1
ATOM 1369 O O . GLN A 1 177 ? -22.493 11.955 23.247 1.00 57.62 177 GLN A O 1
ATOM 1374 N N . GLN A 1 178 ? -21.793 13.030 25.082 1.00 58.50 178 GLN A N 1
ATOM 1375 C CA . GLN A 1 178 ? -20.832 13.875 24.352 1.00 58.50 178 GLN A CA 1
ATOM 1376 C C . GLN A 1 178 ? -19.626 13.100 23.805 1.00 58.50 178 GLN A C 1
ATOM 1378 O O . GLN A 1 178 ? -19.186 13.372 22.688 1.00 58.50 178 GLN A O 1
ATOM 1383 N N . HIS A 1 179 ? -19.124 12.092 24.527 1.00 59.50 179 HIS A N 1
ATOM 1384 C CA . HIS A 1 179 ? -18.004 11.278 24.036 1.00 59.50 179 HIS A CA 1
ATOM 1385 C C . HIS A 1 179 ? -18.359 10.487 22.772 1.00 59.50 179 HIS A C 1
ATOM 1387 O O . HIS A 1 179 ? -17.507 10.287 21.909 1.00 59.50 179 HIS A O 1
ATOM 1393 N N . HIS A 1 180 ? -19.624 10.094 22.620 1.00 64.62 180 HIS A N 1
ATOM 1394 C CA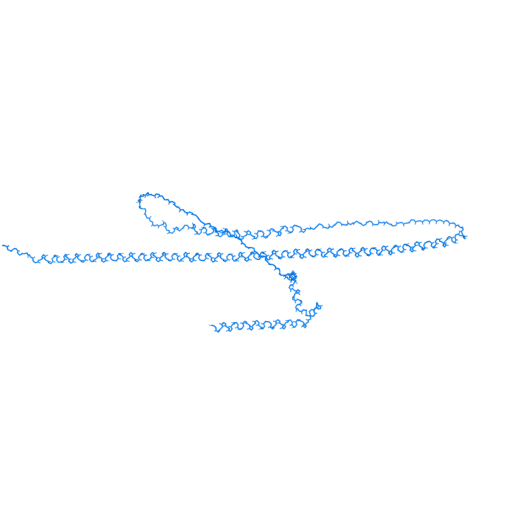 . HIS A 1 180 ? -20.070 9.312 21.472 1.00 64.62 180 HIS A CA 1
ATOM 1395 C C . HIS A 1 180 ? -20.066 10.131 20.168 1.00 64.62 180 HIS A C 1
ATOM 1397 O O . HIS A 1 180 ? -19.769 9.605 19.097 1.00 64.62 180 HIS A O 1
ATOM 1403 N N . GLN A 1 181 ? -20.323 11.441 20.251 1.00 66.75 181 GLN A N 1
ATOM 1404 C CA . GLN A 1 181 ? -20.340 12.313 19.074 1.00 66.75 181 GLN A CA 1
ATOM 1405 C C . GLN A 1 181 ? -18.925 12.673 18.597 1.00 66.75 181 GLN A C 1
ATOM 1407 O O . GLN A 1 181 ? -18.686 12.757 17.393 1.00 66.75 181 GLN A O 1
ATOM 1412 N N . GLN A 1 182 ? -17.967 12.817 19.519 1.00 67.88 182 GLN A N 1
ATOM 1413 C CA . GLN A 1 182 ? -16.570 13.069 19.155 1.00 67.88 182 GLN A CA 1
ATOM 1414 C C . GLN A 1 182 ? -15.907 11.824 18.542 1.00 67.88 182 GLN A C 1
ATOM 1416 O O . GLN A 1 182 ? -15.134 11.944 17.592 1.00 67.88 182 GLN A O 1
ATOM 1421 N N . HIS A 1 183 ? -16.257 10.624 19.019 1.00 67.69 183 HIS A N 1
ATOM 1422 C CA . HIS A 1 183 ? -15.721 9.377 18.470 1.00 67.69 183 HIS A CA 1
ATOM 1423 C C . HIS A 1 183 ? -16.244 9.046 17.066 1.00 67.69 183 HIS A C 1
ATOM 1425 O O . HIS A 1 183 ? -15.510 8.446 16.290 1.00 67.69 183 HIS A O 1
ATOM 1431 N N . GLN A 1 184 ? -17.445 9.493 16.679 1.00 70.06 184 GLN A N 1
ATOM 1432 C CA . GLN A 1 184 ? -17.920 9.311 15.299 1.00 70.06 184 GLN A CA 1
ATOM 1433 C C . GLN A 1 184 ? -17.243 10.227 14.267 1.00 70.06 184 GLN A C 1
ATOM 1435 O O . GLN A 1 184 ? -17.200 9.874 13.090 1.00 70.06 184 GLN A O 1
ATOM 1440 N N . GLN A 1 185 ? -16.697 11.382 14.663 1.00 71.44 185 GLN A N 1
ATOM 1441 C CA . GLN A 1 185 ? -16.034 12.283 13.706 1.00 71.44 185 GLN A CA 1
ATOM 1442 C C . GLN A 1 185 ? -14.610 11.837 13.345 1.00 71.44 185 GLN A C 1
ATOM 1444 O O . GLN A 1 185 ? -14.122 12.129 12.252 1.00 71.44 185 GLN A O 1
ATOM 1449 N N . GLN A 1 186 ? -13.941 11.102 14.234 1.00 71.75 186 GLN A N 1
ATOM 1450 C CA . GLN A 1 186 ? -12.545 10.703 14.049 1.00 71.75 186 GLN A CA 1
ATOM 1451 C C . GLN A 1 186 ? -12.326 9.744 12.853 1.00 71.75 186 GLN A C 1
ATOM 1453 O O . GLN A 1 186 ? -11.403 9.989 12.070 1.00 71.75 186 GLN A O 1
ATOM 1458 N N . PRO A 1 187 ? -13.185 8.731 12.608 1.00 68.31 187 PRO A N 1
ATOM 1459 C CA . PRO A 1 187 ? -13.094 7.889 11.413 1.00 68.31 187 PRO A CA 1
ATOM 1460 C C . PRO A 1 187 ? -13.307 8.667 10.109 1.00 68.31 187 PRO A C 1
ATOM 1462 O O . PRO A 1 187 ? -12.701 8.352 9.086 1.00 68.31 187 PRO A O 1
ATOM 1465 N N . GLN A 1 188 ? -14.151 9.704 10.135 1.00 70.69 188 GLN A N 1
ATOM 1466 C CA . GLN A 1 188 ? -14.490 10.473 8.938 1.00 70.69 188 GLN A CA 1
ATOM 1467 C C . GLN A 1 188 ? -13.327 11.370 8.486 1.00 70.69 188 GLN A C 1
ATOM 1469 O O . GLN A 1 188 ? -13.081 11.490 7.286 1.00 70.69 188 GLN A O 1
ATOM 1474 N N . GLN A 1 189 ? -12.553 11.930 9.426 1.00 73.12 189 GLN A N 1
ATOM 1475 C CA . GLN A 1 189 ? -11.306 12.629 9.088 1.00 73.12 189 GLN A CA 1
ATOM 1476 C C . GLN A 1 189 ? -10.240 11.680 8.527 1.00 73.12 189 GLN A C 1
ATOM 1478 O O . GLN A 1 189 ? -9.574 12.032 7.552 1.00 73.12 189 GLN A O 1
ATOM 1483 N N . GLN A 1 190 ? -10.109 10.465 9.073 1.00 71.69 190 GLN A N 1
ATOM 1484 C CA . GLN A 1 190 ? -9.159 9.486 8.531 1.00 71.69 190 GLN A CA 1
ATOM 1485 C C . GLN A 1 190 ? -9.505 9.037 7.103 1.00 71.69 190 GLN A C 1
ATOM 1487 O O . GLN A 1 190 ? -8.600 8.674 6.359 1.00 71.69 190 GLN A O 1
ATOM 1492 N N . GLN A 1 191 ? -10.772 9.105 6.672 1.00 68.31 191 GLN A N 1
ATOM 1493 C CA . GLN A 1 191 ? -11.129 8.825 5.273 1.00 68.31 191 GLN A CA 1
ATOM 1494 C C . GLN A 1 191 ? -10.736 9.936 4.289 1.00 68.31 191 GLN A C 1
ATOM 1496 O O . GLN A 1 191 ? -10.510 9.642 3.117 1.00 68.31 191 GLN A O 1
ATOM 1501 N N . GLN A 1 192 ? -10.634 11.197 4.723 1.00 76.06 192 GLN A N 1
ATOM 1502 C CA . GLN A 1 192 ? -10.279 12.292 3.809 1.00 76.06 192 GLN A CA 1
ATOM 1503 C C . GLN A 1 192 ? -8.778 12.354 3.506 1.00 76.06 192 GLN A C 1
ATOM 1505 O O . GLN A 1 192 ? -8.387 12.802 2.427 1.00 76.06 192 GLN A O 1
ATOM 1510 N N . GLN A 1 193 ? -7.930 11.880 4.421 1.00 77.75 193 GLN A N 1
ATOM 1511 C CA . GLN A 1 193 ? -6.477 12.006 4.284 1.00 77.75 193 GLN A CA 1
ATOM 1512 C C . GLN A 1 193 ? -5.906 11.264 3.053 1.00 77.75 193 GLN A C 1
ATOM 1514 O O . GLN A 1 193 ? -5.161 11.885 2.292 1.00 77.75 193 GLN A O 1
ATOM 1519 N N . PRO A 1 194 ? -6.293 10.004 2.759 1.00 70.44 194 PRO A N 1
ATOM 1520 C CA . PRO A 1 194 ? -5.819 9.298 1.566 1.00 70.44 194 PRO A CA 1
ATOM 1521 C C . PRO A 1 194 ? -6.316 9.937 0.265 1.00 70.44 194 PRO A C 1
ATOM 1523 O O . PRO A 1 194 ? -5.590 9.983 -0.726 1.00 70.44 194 PRO A O 1
ATOM 1526 N N . GLN A 1 195 ? -7.545 10.464 0.260 1.00 76.88 195 GLN A N 1
ATOM 1527 C CA . GLN A 1 195 ? -8.115 11.113 -0.921 1.00 76.88 195 GLN A CA 1
ATOM 1528 C C . GLN A 1 195 ? -7.374 12.415 -1.256 1.00 76.88 195 GLN A C 1
ATOM 1530 O O . GLN A 1 195 ? -7.112 12.700 -2.425 1.00 76.88 195 GLN A O 1
ATOM 1535 N N . GLN A 1 196 ? -6.968 13.171 -0.233 1.00 79.00 196 GLN A N 1
ATOM 1536 C CA . GLN A 1 196 ? -6.161 14.374 -0.414 1.00 79.00 196 GLN A CA 1
ATOM 1537 C C . GLN A 1 196 ? -4.744 14.038 -0.914 1.00 79.00 196 GLN A C 1
ATOM 1539 O O . GLN A 1 196 ? -4.225 14.720 -1.799 1.00 79.00 196 GLN A O 1
ATOM 1544 N N . GLN A 1 197 ? -4.146 12.947 -0.423 1.00 77.62 197 GLN A N 1
ATOM 1545 C CA . GLN A 1 197 ? -2.831 12.484 -0.8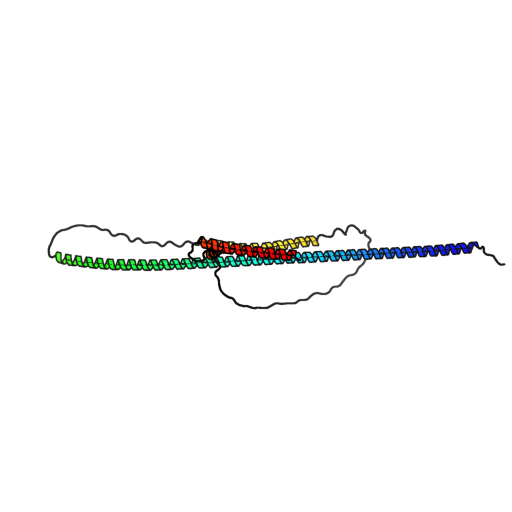76 1.00 77.62 197 GLN A CA 1
ATOM 1546 C C . GLN A 1 197 ? -2.857 12.016 -2.344 1.00 77.62 197 GLN A C 1
ATOM 1548 O O . GLN A 1 197 ? -1.956 12.350 -3.115 1.00 77.62 197 GLN A O 1
ATOM 1553 N N . GLN A 1 198 ? -3.934 11.343 -2.767 1.00 78.19 198 GLN A N 1
ATOM 1554 C CA . GLN A 1 198 ? -4.146 10.956 -4.166 1.00 78.19 198 GLN A CA 1
ATOM 1555 C C . GLN A 1 198 ? -4.251 12.177 -5.094 1.00 78.19 198 GLN A C 1
ATOM 1557 O O . GLN A 1 198 ? -3.688 12.184 -6.191 1.00 78.19 198 GLN A O 1
ATOM 1562 N N . GLN A 1 199 ? -4.941 13.232 -4.652 1.00 81.81 199 GLN A N 1
ATOM 1563 C CA . GLN A 1 199 ? -5.083 14.459 -5.435 1.00 81.81 199 GLN A CA 1
ATOM 1564 C C . GLN A 1 199 ? -3.741 15.200 -5.583 1.00 81.81 199 GLN A C 1
ATOM 1566 O O . GLN A 1 199 ? -3.452 15.747 -6.648 1.00 81.81 199 GLN A O 1
ATOM 1571 N N . GLN A 1 200 ? -2.886 15.155 -4.555 1.00 82.81 200 GLN A N 1
ATOM 1572 C CA . GLN A 1 200 ? -1.532 15.715 -4.613 1.00 82.81 200 GLN A CA 1
ATOM 1573 C C . GLN A 1 200 ? -0.614 14.950 -5.578 1.00 82.81 200 GLN A C 1
ATOM 1575 O O . GLN A 1 200 ? 0.131 15.573 -6.335 1.00 82.81 200 GLN A O 1
ATOM 1580 N N . GLN A 1 201 ? -0.689 13.615 -5.604 1.00 77.50 201 GLN A N 1
ATOM 1581 C CA . GLN A 1 201 ? 0.089 12.819 -6.559 1.00 77.50 201 GLN A CA 1
ATOM 1582 C C . GLN A 1 201 ? -0.330 13.065 -8.012 1.00 77.50 201 GLN A C 1
ATOM 1584 O O . GLN A 1 201 ? 0.537 13.188 -8.878 1.00 77.50 201 GLN A O 1
ATOM 1589 N N . GLN A 1 202 ? -1.633 13.197 -8.293 1.00 79.25 202 GLN A N 1
ATOM 1590 C CA . GLN A 1 202 ? -2.085 13.543 -9.647 1.00 79.25 202 GLN A CA 1
ATOM 1591 C C . GLN A 1 202 ? -1.557 14.909 -10.103 1.00 79.25 202 GLN A C 1
ATOM 1593 O O . GLN A 1 202 ? -1.167 15.046 -11.262 1.00 79.25 202 GLN A O 1
ATOM 1598 N N . GLN A 1 203 ? -1.476 15.899 -9.204 1.00 82.56 203 GLN A N 1
ATOM 1599 C CA . GLN A 1 203 ? -0.886 17.200 -9.540 1.00 82.56 203 GLN A CA 1
ATOM 1600 C C . GLN A 1 203 ? 0.612 17.108 -9.853 1.00 82.56 203 GLN A C 1
ATOM 1602 O O . GLN A 1 203 ? 1.062 17.734 -10.810 1.00 82.56 203 GLN A O 1
ATOM 1607 N N . GLN A 1 204 ? 1.388 16.316 -9.104 1.00 78.12 204 GLN A N 1
ATOM 1608 C CA . GLN A 1 204 ? 2.813 16.132 -9.417 1.00 78.12 204 GLN A CA 1
ATOM 1609 C C . GLN A 1 204 ? 3.027 15.431 -10.764 1.00 78.12 204 GLN A C 1
ATOM 1611 O O . GLN A 1 204 ? 3.966 15.763 -11.483 1.00 78.12 204 GLN A O 1
ATOM 1616 N N . GLN A 1 205 ? 2.149 14.497 -11.138 1.00 74.38 205 GLN A N 1
ATOM 1617 C CA . GLN A 1 205 ? 2.236 13.833 -12.440 1.00 74.38 205 GLN A CA 1
ATOM 1618 C C . GLN A 1 205 ? 1.859 14.762 -13.597 1.00 74.38 205 GLN A C 1
ATOM 1620 O O . GLN A 1 205 ? 2.536 14.733 -14.623 1.00 74.38 205 GLN A O 1
ATOM 1625 N N . GLN A 1 206 ? 0.847 15.622 -13.430 1.00 78.31 206 GLN A N 1
ATOM 1626 C CA . GLN A 1 206 ? 0.555 16.660 -14.425 1.00 78.31 206 GLN A CA 1
ATOM 1627 C C . GLN A 1 206 ? 1.742 17.606 -14.595 1.00 78.31 206 GLN A C 1
ATOM 1629 O O . GLN A 1 206 ? 2.113 17.886 -15.724 1.00 78.31 206 GLN A O 1
ATOM 1634 N N . GLN A 1 207 ? 2.423 17.996 -13.514 1.00 77.06 207 GLN A N 1
ATOM 1635 C CA . GLN A 1 207 ? 3.623 18.833 -13.625 1.00 77.06 207 GLN A CA 1
ATOM 1636 C C . GLN A 1 207 ? 4.794 18.143 -14.344 1.00 77.06 207 GLN A C 1
ATOM 1638 O O . GLN A 1 207 ? 5.586 18.829 -14.979 1.00 77.06 207 GLN A O 1
ATOM 1643 N N . GLN A 1 208 ? 4.915 16.811 -14.283 1.00 73.31 208 GLN A N 1
ATOM 1644 C CA . GLN A 1 208 ? 5.947 16.082 -15.037 1.00 73.31 208 GLN A CA 1
ATOM 1645 C C . GLN A 1 208 ? 5.586 15.883 -16.514 1.00 73.31 208 GLN A C 1
ATOM 1647 O O . GLN A 1 208 ? 6.486 15.798 -17.343 1.00 73.31 208 GLN A O 1
ATOM 1652 N N . GLN A 1 209 ? 4.295 15.813 -16.850 1.00 69.25 209 GLN A N 1
ATOM 1653 C CA . GLN A 1 209 ? 3.838 15.731 -18.243 1.00 69.25 209 GLN A CA 1
ATOM 1654 C C . GLN A 1 209 ? 3.805 17.103 -18.925 1.00 69.25 209 GLN A C 1
ATOM 1656 O O . GLN A 1 209 ? 4.124 17.196 -20.107 1.00 69.25 209 GLN A O 1
ATOM 1661 N N . ASP A 1 210 ? 3.465 18.154 -18.175 1.00 64.56 210 ASP A N 1
ATOM 1662 C CA . ASP A 1 210 ? 3.450 19.540 -18.649 1.00 64.56 210 ASP A CA 1
ATOM 1663 C C . ASP A 1 210 ? 4.804 20.235 -18.512 1.00 64.56 210 ASP A C 1
ATOM 1665 O O . ASP A 1 210 ? 4.912 21.390 -18.911 1.00 64.56 210 ASP A O 1
ATOM 1669 N N . ALA A 1 211 ? 5.843 19.575 -17.987 1.00 56.66 211 ALA A N 1
ATOM 1670 C CA . ALA A 1 211 ? 7.204 20.077 -18.121 1.00 56.66 211 ALA A CA 1
ATOM 1671 C C . ALA A 1 211 ? 7.552 20.034 -19.618 1.00 56.66 211 ALA A C 1
ATOM 1673 O O . ALA A 1 211 ? 7.784 18.944 -20.156 1.00 56.66 211 ALA A O 1
ATOM 1674 N N . PRO A 1 212 ? 7.546 21.181 -20.328 1.00 52.53 212 PRO A N 1
ATOM 1675 C CA . PRO A 1 212 ? 7.836 21.173 -21.744 1.00 52.53 212 PRO A CA 1
ATOM 1676 C C . PRO A 1 212 ? 9.241 20.607 -21.901 1.00 52.53 212 PRO A C 1
ATOM 1678 O O . PRO A 1 212 ? 10.169 20.991 -21.188 1.00 52.53 212 PRO A O 1
ATOM 1681 N N . SER A 1 213 ? 9.397 19.666 -22.827 1.00 55.59 213 SER A N 1
ATOM 1682 C CA . SER A 1 213 ? 10.706 19.215 -23.283 1.00 55.59 213 SER A CA 1
ATOM 1683 C C . SER A 1 213 ? 11.390 20.384 -24.011 1.00 55.59 213 SER A C 1
ATOM 1685 O O . SER A 1 213 ? 11.511 20.390 -25.229 1.00 55.59 213 SER A O 1
ATOM 1687 N N . GLU A 1 214 ? 11.818 21.413 -23.274 1.00 52.91 214 GLU A N 1
ATOM 1688 C CA . GLU A 1 214 ? 12.516 22.606 -23.780 1.00 52.91 214 GLU A CA 1
ATOM 1689 C C . GLU A 1 214 ? 13.906 22.280 -24.354 1.00 52.91 214 GLU A C 1
ATOM 1691 O O . GLU A 1 214 ? 14.616 23.164 -24.827 1.00 52.91 214 GLU A O 1
ATOM 1696 N N . ALA A 1 215 ? 14.290 21.002 -24.396 1.00 54.09 215 ALA A N 1
ATOM 1697 C CA . ALA A 1 215 ? 15.519 20.550 -25.027 1.00 54.09 215 ALA A CA 1
ATOM 1698 C C . ALA A 1 215 ? 15.485 20.572 -26.571 1.00 54.09 215 ALA A C 1
ATOM 1700 O O . ALA A 1 215 ? 16.538 20.391 -27.177 1.00 54.09 215 ALA A O 1
ATOM 1701 N N . GLU A 1 216 ? 14.341 20.820 -27.228 1.00 53.41 216 GLU A N 1
ATOM 1702 C CA . GLU A 1 216 ? 14.239 20.723 -28.700 1.00 53.41 216 GLU A CA 1
ATOM 1703 C C . GLU A 1 216 ? 13.818 22.017 -29.432 1.00 53.41 216 GLU A C 1
ATOM 1705 O O . GLU A 1 216 ? 13.424 21.974 -30.593 1.00 53.41 216 GLU A O 1
ATOM 1710 N N . ALA A 1 217 ? 13.926 23.195 -28.799 1.00 48.72 217 ALA A N 1
ATOM 1711 C CA . ALA A 1 217 ? 13.612 24.480 -29.454 1.00 48.72 217 ALA A CA 1
ATOM 1712 C C . ALA A 1 217 ? 14.827 25.395 -29.717 1.00 48.72 217 ALA A C 1
ATOM 1714 O O . ALA A 1 217 ? 14.674 26.478 -30.282 1.00 48.72 217 ALA A O 1
ATOM 1715 N N . ALA A 1 218 ? 16.047 24.974 -29.374 1.00 49.78 218 ALA A N 1
ATOM 1716 C CA . ALA A 1 218 ? 17.270 25.734 -29.643 1.00 49.78 218 ALA A CA 1
ATOM 1717 C C . ALA A 1 218 ? 18.024 25.176 -30.864 1.00 49.78 218 ALA A C 1
ATOM 1719 O O . ALA A 1 218 ? 19.146 24.693 -30.736 1.00 49.78 218 ALA A O 1
ATOM 1720 N N . GLY A 1 219 ? 17.425 25.207 -32.062 1.00 50.81 219 GLY A N 1
ATOM 1721 C CA . GLY A 1 219 ? 18.156 24.716 -33.235 1.00 50.81 219 GLY A CA 1
ATOM 1722 C C . GLY A 1 219 ? 17.442 24.638 -34.581 1.00 50.81 219 GLY A C 1
ATOM 1723 O O . GLY A 1 219 ? 17.621 23.640 -35.267 1.00 50.81 219 GLY A O 1
ATOM 1724 N N . ALA A 1 220 ? 16.693 25.653 -35.024 1.00 43.97 220 ALA A N 1
ATOM 1725 C CA . ALA A 1 220 ? 16.377 25.771 -36.455 1.00 43.97 220 ALA A CA 1
ATOM 1726 C C . ALA A 1 220 ? 16.211 27.239 -36.896 1.00 43.97 220 ALA A C 1
ATOM 1728 O O . ALA A 1 220 ? 15.359 27.947 -36.356 1.00 43.97 220 ALA A O 1
ATOM 1729 N N . PRO A 1 221 ? 16.999 27.726 -37.875 1.00 53.53 221 PRO A N 1
ATOM 1730 C CA . PRO A 1 221 ? 16.843 29.067 -38.413 1.00 53.53 221 PRO A CA 1
ATOM 1731 C C . PRO A 1 221 ? 15.639 29.142 -39.359 1.00 53.53 221 PRO A C 1
ATOM 1733 O O . PRO A 1 221 ? 15.369 28.238 -40.149 1.00 53.53 221 PRO A O 1
ATOM 1736 N N . GLN A 1 222 ? 14.946 30.277 -39.291 1.00 46.19 222 GLN A N 1
ATOM 1737 C CA . GLN A 1 222 ? 13.874 30.682 -40.192 1.00 46.19 222 GLN A CA 1
ATOM 1738 C C . GLN A 1 222 ? 14.234 30.467 -41.670 1.00 46.19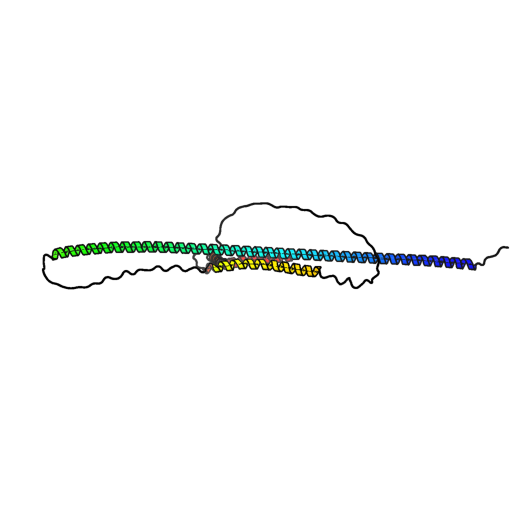 222 GLN A C 1
ATOM 1740 O O . GLN A 1 222 ? 15.189 31.052 -42.185 1.00 46.19 222 GLN A O 1
ATOM 1745 N N . ARG A 1 223 ? 13.364 29.768 -42.402 1.00 45.09 223 ARG A N 1
ATOM 1746 C CA . ARG A 1 223 ? 13.113 30.089 -43.809 1.00 45.09 223 ARG A CA 1
ATOM 1747 C C . ARG A 1 223 ? 11.648 29.846 -44.139 1.00 45.09 223 ARG A C 1
ATOM 1749 O O . ARG A 1 223 ? 11.139 28.743 -43.987 1.00 45.09 223 ARG A O 1
ATOM 1756 N N . GLY A 1 224 ? 10.981 30.936 -44.508 1.00 48.06 224 GLY A N 1
ATOM 1757 C CA . GLY A 1 224 ? 9.548 30.995 -44.742 1.00 48.06 224 GLY A CA 1
ATOM 1758 C C . GLY A 1 224 ? 9.071 30.194 -45.949 1.00 48.06 224 GLY A C 1
ATOM 1759 O O . GLY A 1 224 ? 9.838 29.846 -46.844 1.00 48.06 224 GLY A O 1
ATOM 1760 N N . GLY A 1 225 ? 7.764 29.960 -45.976 1.00 40.28 225 GLY A N 1
ATOM 1761 C CA . GLY A 1 225 ? 7.087 29.333 -47.099 1.00 40.28 225 GLY A CA 1
ATOM 1762 C C . GLY A 1 225 ? 5.623 29.073 -46.782 1.00 40.28 225 GLY A C 1
ATOM 1763 O O . GLY A 1 225 ? 5.293 28.157 -46.047 1.00 40.28 225 GLY A O 1
ATOM 1764 N N . LEU A 1 226 ? 4.777 29.938 -47.328 1.00 47.75 226 LEU A N 1
ATOM 1765 C CA . LEU A 1 226 ? 3.316 29.900 -47.395 1.00 47.75 226 LEU A CA 1
ATOM 1766 C C . LEU A 1 226 ? 2.759 28.496 -47.727 1.00 47.75 226 LEU A C 1
ATOM 1768 O O . LEU A 1 226 ? 3.317 27.828 -48.592 1.00 47.75 226 LEU A O 1
ATOM 1772 N N . ASN A 1 227 ? 1.611 28.102 -47.151 1.00 40.72 227 ASN A N 1
ATOM 1773 C CA . ASN A 1 227 ? 0.293 28.019 -47.828 1.00 40.72 227 ASN A CA 1
ATOM 1774 C C . ASN A 1 227 ? -0.651 26.941 -47.216 1.00 40.72 227 ASN A C 1
ATOM 1776 O O . ASN A 1 227 ? -0.349 25.757 -47.242 1.00 40.72 227 ASN A O 1
ATOM 1780 N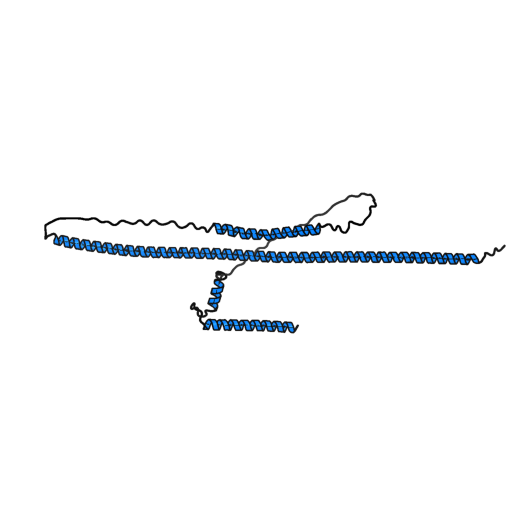 N . VAL A 1 228 ? -1.806 27.408 -46.715 1.00 45.88 228 VAL A N 1
ATOM 1781 C CA . VAL A 1 228 ? -3.208 26.936 -46.885 1.00 45.88 228 VAL A CA 1
ATOM 1782 C C . VAL A 1 228 ? -3.575 25.437 -46.818 1.00 45.88 228 VAL A C 1
ATOM 1784 O O . VAL A 1 228 ? -3.151 24.639 -47.644 1.00 45.88 228 VAL A O 1
ATOM 1787 N N . GLY A 1 229 ? -4.586 25.122 -45.987 1.00 36.00 229 GLY A N 1
ATOM 1788 C CA . GLY A 1 229 ? -5.554 24.042 -46.264 1.00 36.00 229 GLY A CA 1
ATOM 1789 C C . GLY A 1 229 ? -6.220 23.417 -45.031 1.00 36.00 229 GLY A C 1
ATOM 1790 O O . GLY A 1 229 ? -5.564 22.725 -44.269 1.00 36.00 229 GLY A O 1
ATOM 1791 N N . GLY A 1 230 ? -7.523 23.661 -44.843 1.00 35.16 230 GLY A N 1
ATOM 1792 C CA . GLY A 1 230 ? -8.362 23.178 -43.731 1.00 35.16 230 GLY A CA 1
ATOM 1793 C C . GLY A 1 230 ? -8.887 21.716 -43.820 1.00 35.16 230 GLY A C 1
ATOM 1794 O O . GLY A 1 230 ? -8.349 20.927 -44.589 1.00 35.16 230 GLY A O 1
ATOM 1795 N N . PRO A 1 231 ? -9.934 21.353 -43.030 1.00 65.88 231 PRO A N 1
ATOM 1796 C CA . PRO A 1 231 ? -10.134 20.047 -42.348 1.00 65.88 231 PRO A CA 1
ATOM 1797 C C . PRO A 1 231 ? -11.208 19.136 -43.029 1.00 65.88 231 PRO A C 1
ATOM 1799 O O . PRO A 1 231 ? -11.709 19.555 -44.075 1.00 65.88 231 PRO A O 1
ATOM 1802 N N . PRO A 1 232 ? -11.619 17.931 -42.517 1.00 56.38 232 PRO A N 1
ATOM 1803 C CA . PRO A 1 232 ? -12.554 17.804 -41.370 1.00 56.38 232 PRO A CA 1
ATOM 1804 C C . PRO A 1 232 ? -12.529 16.490 -40.519 1.00 56.38 232 PRO A C 1
ATOM 1806 O O . PRO A 1 232 ? -11.857 15.506 -40.802 1.00 56.38 232 PRO A O 1
ATOM 1809 N N . ALA A 1 233 ? -13.356 16.542 -39.466 1.00 43.44 233 ALA A N 1
ATOM 1810 C CA . ALA A 1 233 ? -13.790 15.582 -38.438 1.00 43.44 233 ALA A CA 1
ATOM 1811 C C . ALA A 1 233 ? -14.146 14.120 -38.819 1.00 43.44 233 ALA A C 1
ATOM 1813 O O . ALA A 1 233 ? -14.590 13.867 -39.937 1.00 43.44 233 ALA A O 1
ATOM 1814 N N . LYS A 1 234 ? -14.163 13.218 -37.807 1.00 37.53 234 LYS A N 1
ATOM 1815 C CA . LYS A 1 234 ? -15.327 12.382 -37.375 1.00 37.53 234 LYS A CA 1
ATOM 1816 C C . LYS A 1 234 ? -14.959 11.302 -36.330 1.00 37.53 234 LYS A C 1
ATOM 1818 O O . LYS A 1 234 ? -13.995 10.578 -36.524 1.00 37.53 234 LYS A O 1
ATOM 1823 N N . GLY A 1 235 ? -15.836 11.099 -35.332 1.00 32.56 235 GLY A N 1
ATOM 1824 C CA . GLY A 1 235 ? -16.151 9.754 -34.805 1.00 32.56 235 GLY A CA 1
ATOM 1825 C C . GLY A 1 235 ? -15.955 9.482 -33.303 1.00 32.56 235 GLY A C 1
ATOM 1826 O O . GLY A 1 235 ? -14.887 9.062 -32.886 1.00 32.56 235 GLY A O 1
ATOM 1827 N N . ALA A 1 236 ? -17.031 9.622 -32.521 1.00 36.88 236 ALA A N 1
ATOM 1828 C CA . ALA A 1 236 ? -17.258 8.999 -31.201 1.00 36.88 236 ALA A CA 1
ATOM 1829 C C . ALA A 1 236 ? -18.101 7.690 -31.377 1.00 36.88 236 ALA A C 1
ATOM 1831 O O . ALA A 1 236 ? -18.341 7.318 -32.525 1.00 36.88 236 ALA A O 1
ATOM 1832 N N . PRO A 1 237 ? -18.791 7.115 -30.360 1.00 64.50 237 PRO A N 1
ATOM 1833 C CA . PRO A 1 237 ? -18.363 6.425 -29.124 1.00 64.50 237 PRO A CA 1
ATOM 1834 C C . PRO A 1 237 ? -19.014 5.011 -28.953 1.00 64.50 237 PRO A C 1
ATOM 1836 O O . PRO A 1 237 ? -19.939 4.651 -29.675 1.00 64.50 237 PRO A O 1
ATOM 1839 N N . GLY A 1 238 ? -18.652 4.238 -27.916 1.00 35.97 238 GLY A N 1
ATOM 1840 C CA . GLY A 1 238 ? -19.464 3.103 -27.406 1.00 35.97 238 GLY A CA 1
ATOM 1841 C C . GLY A 1 238 ? -19.017 2.706 -25.988 1.00 35.97 238 GLY A C 1
ATOM 1842 O O . GLY A 1 238 ? -17.822 2.554 -25.781 1.00 35.97 238 GLY A O 1
ATOM 1843 N N . LYS A 1 239 ? -19.806 2.766 -24.899 1.00 41.72 239 LYS A N 1
ATOM 1844 C CA . LYS A 1 239 ? -21.101 2.169 -24.466 1.00 41.72 239 LYS A CA 1
ATOM 1845 C C . LYS A 1 239 ? -21.073 0.665 -24.126 1.00 41.72 239 LYS A C 1
ATOM 1847 O O . LYS A 1 239 ? -20.897 -0.164 -25.005 1.00 41.72 239 LYS A O 1
ATOM 1852 N N . GLY A 1 240 ? -21.454 0.371 -22.872 1.00 33.38 240 GLY A N 1
ATOM 1853 C CA . GLY A 1 240 ? -21.975 -0.911 -22.357 1.00 33.38 240 GLY A CA 1
ATOM 1854 C C . GLY A 1 240 ? -21.191 -1.401 -21.130 1.00 33.38 240 GLY A C 1
ATOM 1855 O O . GLY A 1 240 ? -19.976 -1.452 -21.190 1.00 33.38 240 GLY A O 1
ATOM 1856 N N . GLY A 1 241 ? -21.747 -1.755 -19.970 1.00 33.38 241 GLY A N 1
ATOM 1857 C CA . GLY A 1 241 ? -23.123 -1.872 -19.497 1.00 33.38 241 GLY A CA 1
ATOM 1858 C C . GLY A 1 241 ? -23.150 -2.807 -18.270 1.00 33.38 241 GLY A C 1
ATOM 1859 O O . GLY A 1 241 ? -22.653 -3.916 -18.366 1.00 33.38 241 GLY A O 1
ATOM 1860 N N . GLY A 1 242 ? -23.723 -2.343 -17.151 1.00 35.75 242 GLY A N 1
ATOM 1861 C CA . GLY A 1 242 ? -24.627 -3.106 -16.262 1.00 35.75 242 GLY A CA 1
ATOM 1862 C C . GLY A 1 242 ? -24.130 -4.275 -15.365 1.00 35.75 242 GLY A C 1
ATOM 1863 O O . GLY A 1 242 ? -23.627 -5.263 -15.884 1.00 35.75 242 GLY A O 1
ATOM 1864 N N . PRO A 1 243 ? -24.413 -4.242 -14.037 1.00 59.34 243 PRO A N 1
ATOM 1865 C CA . PRO A 1 243 ? -24.453 -5.397 -13.105 1.00 59.34 243 PRO A CA 1
ATOM 1866 C C . PRO A 1 243 ? -25.866 -6.065 -13.157 1.00 59.34 243 PRO A C 1
ATOM 1868 O O . PRO A 1 243 ? -26.713 -5.478 -13.839 1.00 59.34 243 PRO A O 1
ATOM 1871 N N . PRO A 1 244 ? -26.228 -7.217 -12.510 1.00 56.81 244 PRO A N 1
ATOM 1872 C CA . PRO A 1 244 ? -26.139 -7.484 -11.051 1.00 56.81 244 PRO A CA 1
ATOM 1873 C C . PRO A 1 244 ? -26.014 -8.980 -10.626 1.00 56.81 244 PRO A C 1
ATOM 1875 O O . PRO A 1 244 ? -26.109 -9.890 -11.440 1.00 56.81 244 PRO A O 1
ATOM 1878 N N . GLY A 1 245 ? -25.883 -9.274 -9.322 1.00 35.81 245 GLY A N 1
ATOM 1879 C CA . GLY A 1 245 ? -26.034 -10.658 -8.838 1.00 35.81 245 GLY A CA 1
ATOM 1880 C C . GLY A 1 245 ? -25.974 -10.841 -7.321 1.00 35.81 245 GLY A C 1
ATOM 1881 O O . GLY A 1 245 ? -24.962 -10.561 -6.698 1.00 35.81 245 GLY A O 1
ATOM 1882 N N . LYS A 1 246 ? -27.088 -11.305 -6.743 1.00 45.47 246 LYS A N 1
ATOM 1883 C CA . LYS A 1 246 ? -27.373 -11.548 -5.314 1.00 45.47 246 LYS A CA 1
ATOM 1884 C C . LYS A 1 246 ? -26.946 -12.951 -4.840 1.00 45.47 246 LYS A C 1
ATOM 1886 O O . LYS A 1 246 ? -26.989 -13.890 -5.623 1.00 45.47 246 LYS A O 1
ATOM 1891 N N . GLY A 1 247 ? -26.769 -13.100 -3.520 1.00 33.00 247 GLY A N 1
ATOM 1892 C CA . GLY A 1 247 ? -26.865 -14.360 -2.744 1.00 33.00 247 GLY A CA 1
ATOM 1893 C C . GLY A 1 247 ? -25.916 -14.303 -1.539 1.00 33.00 247 GLY A C 1
ATOM 1894 O O . GLY A 1 247 ? -24.720 -14.199 -1.748 1.00 33.00 247 GLY A O 1
ATOM 1895 N N . LYS A 1 248 ? -26.310 -14.145 -0.266 1.00 42.25 248 LYS A N 1
ATOM 1896 C CA . LYS A 1 248 ? -27.266 -14.846 0.621 1.00 42.25 248 LYS A CA 1
ATOM 1897 C C . LYS A 1 248 ? -26.889 -16.311 0.883 1.00 42.25 248 LYS A C 1
ATOM 1899 O O . LYS A 1 248 ? -27.329 -17.146 0.114 1.00 42.25 248 LYS A O 1
ATOM 1904 N N . MET A 1 249 ? -26.168 -16.574 1.985 1.00 35.25 249 MET A N 1
ATOM 1905 C CA . MET A 1 249 ? -26.214 -17.716 2.941 1.00 35.25 249 MET A CA 1
ATOM 1906 C C . MET A 1 249 ? -25.316 -17.285 4.129 1.00 35.25 249 MET A C 1
ATOM 1908 O O . MET A 1 249 ? -24.277 -16.693 3.881 1.00 35.25 249 MET A O 1
ATOM 1912 N N . GLY A 1 250 ? -25.678 -17.330 5.414 1.00 35.09 250 GLY A N 1
ATOM 1913 C CA . GLY A 1 250 ? -26.221 -18.436 6.211 1.00 35.09 250 GLY A CA 1
ATOM 1914 C C . GLY A 1 250 ? -25.144 -18.813 7.249 1.00 35.09 250 GLY A C 1
ATOM 1915 O O . GLY A 1 250 ? -24.046 -19.159 6.838 1.00 35.09 250 GLY A O 1
ATOM 1916 N N . GLY A 1 251 ? -25.415 -18.646 8.554 1.00 36.44 251 GLY A N 1
ATOM 1917 C CA . GLY A 1 251 ? -24.441 -18.781 9.664 1.00 36.44 251 GLY A CA 1
ATOM 1918 C C . GLY A 1 251 ? -23.836 -20.186 9.866 1.00 36.44 251 GLY A C 1
ATOM 1919 O O . GLY A 1 251 ? -24.166 -21.102 9.114 1.00 36.44 251 GLY A O 1
ATOM 1920 N N . PRO A 1 252 ? -22.984 -20.376 10.899 1.00 50.38 252 PRO A N 1
ATOM 1921 C CA . PRO A 1 252 ? -23.537 -20.565 12.245 1.00 50.38 252 PRO A CA 1
ATOM 1922 C C . PRO A 1 252 ? -22.768 -19.901 13.412 1.00 50.38 252 PRO A C 1
ATOM 1924 O O . PRO A 1 252 ? -21.558 -19.727 13.401 1.00 50.38 252 PRO A O 1
ATOM 1927 N N . LEU A 1 253 ? -23.567 -19.542 14.420 1.00 41.91 253 LEU A N 1
ATOM 1928 C CA . LEU A 1 253 ? -23.381 -19.650 15.874 1.00 41.91 253 LEU A CA 1
ATOM 1929 C C . LEU A 1 253 ? -21.981 -19.993 16.437 1.00 41.91 253 LEU A C 1
ATOM 1931 O O . LEU A 1 253 ? -21.503 -21.110 16.274 1.00 41.91 253 LEU A O 1
ATOM 1935 N N . GLY A 1 254 ? -21.491 -19.105 17.315 1.00 44.00 254 GLY A N 1
ATOM 1936 C CA . GLY A 1 254 ? -21.112 -19.499 18.679 1.00 44.00 254 GLY A CA 1
ATOM 1937 C C . GLY A 1 254 ? -19.637 -19.389 19.075 1.00 44.00 254 GLY A C 1
ATOM 1938 O O . GLY A 1 254 ? -18.910 -20.362 18.945 1.00 44.00 254 GLY A O 1
ATOM 1939 N N . ALA A 1 255 ? -19.249 -18.259 19.678 1.00 39.94 255 ALA A N 1
ATOM 1940 C CA . ALA A 1 255 ? -18.452 -18.192 20.918 1.00 39.94 255 ALA A CA 1
ATOM 1941 C C . ALA A 1 255 ? -18.291 -16.719 21.369 1.00 39.94 255 ALA A C 1
ATOM 1943 O O . ALA A 1 255 ? -18.199 -15.834 20.515 1.00 39.94 255 ALA A O 1
ATOM 1944 N N . PRO A 1 256 ? -18.297 -16.424 22.682 1.00 48.38 256 PRO A N 1
ATOM 1945 C CA . PRO A 1 256 ? -18.292 -15.061 23.202 1.00 48.38 256 PRO A CA 1
ATOM 1946 C C . PRO A 1 256 ? -16.869 -14.493 23.191 1.00 48.38 256 PRO A C 1
ATOM 1948 O O . PRO A 1 256 ? -15.959 -15.069 23.776 1.00 48.38 256 PRO A O 1
ATOM 1951 N N . HIS A 1 257 ? -16.677 -13.351 22.534 1.00 44.81 257 HIS A N 1
ATOM 1952 C CA . HIS A 1 257 ? -15.382 -12.680 22.456 1.00 44.81 257 HIS A CA 1
ATOM 1953 C C . HIS A 1 257 ? -15.359 -11.524 23.461 1.00 44.81 257 HIS A C 1
ATOM 1955 O O . HIS A 1 257 ? -15.859 -10.430 23.190 1.00 44.81 257 HIS A O 1
ATOM 1961 N N . LEU A 1 258 ? -14.822 -11.797 24.651 1.00 39.69 258 LEU A N 1
ATOM 1962 C CA . LEU A 1 258 ? -14.468 -10.773 25.629 1.00 39.69 258 LEU A CA 1
ATOM 1963 C C . LEU A 1 258 ? -13.089 -10.179 25.285 1.00 39.69 258 LEU A C 1
ATOM 1965 O O . LEU A 1 258 ? -12.319 -10.726 24.499 1.00 39.69 258 LEU A O 1
ATOM 1969 N N . ASN A 1 259 ? -12.841 -8.989 25.823 1.00 47.12 259 ASN A N 1
ATOM 1970 C CA . ASN A 1 259 ? -11.727 -8.065 25.590 1.00 47.12 259 ASN A CA 1
ATOM 1971 C C . ASN A 1 259 ? -10.363 -8.687 25.236 1.00 47.12 259 ASN A C 1
ATOM 1973 O O . ASN A 1 259 ? -9.780 -9.411 26.028 1.00 47.12 259 ASN A O 1
ATOM 1977 N N . SER A 1 260 ? -9.780 -8.281 24.108 1.00 58.38 260 SER A N 1
ATOM 1978 C CA . SER A 1 260 ? -8.609 -8.910 23.468 1.00 58.38 260 SER A CA 1
ATOM 1979 C C . SER A 1 260 ? -7.277 -8.936 24.247 1.00 58.38 260 SER A C 1
ATOM 1981 O O . SER A 1 260 ? -6.327 -9.498 23.728 1.00 58.38 260 SER A O 1
ATOM 1983 N N . HIS A 1 261 ? -7.178 -8.367 25.454 1.00 42.72 261 HIS A N 1
ATOM 1984 C CA . HIS A 1 261 ? -5.979 -8.490 26.307 1.00 42.72 261 HIS A CA 1
ATOM 1985 C C . HIS A 1 261 ? -6.264 -9.068 27.703 1.00 42.72 261 HIS A C 1
ATOM 1987 O O . HIS A 1 261 ? -5.400 -9.730 28.265 1.00 42.72 261 HIS A O 1
ATOM 1993 N N . GLU A 1 262 ? -7.476 -8.904 28.247 1.00 46.91 262 GLU A N 1
ATOM 1994 C CA . GLU A 1 262 ? -7.885 -9.617 29.472 1.00 46.91 262 GLU A CA 1
ATOM 1995 C C . GLU A 1 262 ? -8.417 -11.025 29.159 1.00 46.91 262 GLU A C 1
ATOM 1997 O O . GLU A 1 262 ? -8.193 -11.956 29.921 1.00 46.91 262 GLU A O 1
ATOM 2002 N N . CYS A 1 263 ? -9.031 -11.218 27.989 1.00 47.84 263 CYS A N 1
ATOM 2003 C CA . CYS A 1 263 ? -9.490 -12.520 27.510 1.00 47.84 263 CYS A CA 1
ATOM 2004 C C . CYS A 1 263 ? -8.329 -13.406 27.042 1.00 47.84 263 CYS A C 1
ATOM 2006 O O . CYS A 1 263 ? -8.406 -14.618 27.189 1.00 47.84 263 CYS A O 1
ATOM 2008 N N . GLU A 1 264 ? -7.234 -12.833 26.525 1.00 60.31 264 GLU A N 1
ATOM 2009 C CA . GLU A 1 264 ? -6.018 -13.617 26.261 1.00 60.31 264 GLU A CA 1
ATOM 2010 C C . GLU A 1 264 ? -5.393 -14.121 27.563 1.00 60.31 264 GLU A C 1
ATOM 2012 O O . GLU A 1 264 ? -5.004 -15.283 27.638 1.00 60.31 264 GLU A O 1
ATOM 2017 N N . LEU A 1 265 ? -5.348 -13.287 28.608 1.00 72.00 265 LEU A N 1
ATOM 2018 C CA . LEU A 1 265 ? -4.824 -13.700 29.910 1.00 72.00 265 LEU A CA 1
ATOM 2019 C C . LEU A 1 265 ? -5.706 -14.759 30.580 1.00 72.00 265 LEU A C 1
ATOM 2021 O O . LEU A 1 265 ? -5.149 -15.707 31.124 1.00 72.00 265 LEU A O 1
ATOM 2025 N N . GLU A 1 266 ? -7.038 -14.673 30.489 1.00 73.00 266 GLU A N 1
ATOM 2026 C CA . GLU A 1 266 ? -7.917 -15.738 31.000 1.00 73.00 266 GLU A CA 1
ATOM 2027 C C . GLU A 1 266 ? -7.821 -17.039 30.191 1.00 73.00 266 GLU A C 1
ATOM 2029 O O . GLU A 1 266 ? -7.838 -18.120 30.777 1.00 73.00 266 GLU A O 1
ATOM 2034 N N . VAL A 1 267 ? -7.644 -16.973 28.865 1.00 77.00 267 VAL A N 1
ATOM 2035 C CA . VAL A 1 267 ? -7.413 -18.173 28.039 1.00 77.00 267 VAL A CA 1
ATOM 2036 C C . VAL A 1 267 ? -6.066 -18.813 28.375 1.00 77.00 267 VAL A C 1
ATOM 2038 O O . VAL A 1 267 ? -5.978 -20.036 28.475 1.00 77.00 267 VAL A O 1
ATOM 2041 N N . ILE A 1 268 ? -5.021 -18.010 28.593 1.00 80.94 268 ILE A N 1
ATOM 2042 C CA . ILE A 1 268 ? -3.707 -18.505 29.015 1.00 80.94 268 ILE A CA 1
ATOM 2043 C C . ILE A 1 268 ? -3.792 -19.110 30.423 1.00 80.94 268 ILE A C 1
ATOM 2045 O O . ILE A 1 268 ? -3.286 -20.212 30.622 1.00 80.94 268 ILE A O 1
ATOM 2049 N N . PHE A 1 269 ? -4.472 -18.456 31.372 1.00 83.88 269 PHE A N 1
ATOM 2050 C CA . PHE A 1 269 ? -4.685 -19.000 32.718 1.00 83.88 269 PHE A CA 1
ATOM 2051 C C . PHE A 1 269 ? -5.468 -20.317 32.684 1.00 83.88 269 PHE A C 1
ATOM 2053 O O . PHE A 1 269 ? -5.027 -21.274 33.309 1.00 83.88 269 PHE A O 1
ATOM 2060 N N . GLY A 1 270 ? -6.536 -20.420 31.887 1.00 80.81 270 GLY A N 1
ATOM 2061 C CA . GLY A 1 270 ? -7.296 -21.665 31.720 1.00 80.81 270 GLY A CA 1
ATOM 2062 C C . GLY A 1 270 ? -6.557 -22.774 30.956 1.00 80.81 270 GLY A C 1
ATOM 2063 O O . GLY A 1 270 ? -6.933 -23.937 31.043 1.00 80.81 270 GLY A O 1
ATOM 2064 N N . CYS A 1 271 ? -5.497 -22.452 30.206 1.00 83.56 271 CYS A N 1
ATOM 2065 C CA . CYS A 1 271 ? -4.616 -23.468 29.613 1.00 83.56 271 CYS A CA 1
ATOM 2066 C C . CYS A 1 271 ? -3.577 -23.999 30.611 1.00 83.56 271 CYS A C 1
ATOM 2068 O O . CYS A 1 271 ? -3.076 -25.112 30.427 1.00 83.56 271 CYS A O 1
ATOM 2070 N N . ILE A 1 272 ? -3.214 -23.189 31.609 1.00 87.69 272 ILE A N 1
ATOM 2071 C CA . ILE A 1 272 ? -2.252 -23.552 32.649 1.00 87.69 272 ILE A CA 1
ATOM 2072 C C . ILE A 1 272 ? -2.975 -24.305 33.772 1.00 87.69 272 ILE A C 1
ATOM 2074 O O . ILE A 1 272 ? -2.518 -25.377 34.136 1.00 87.69 272 ILE A O 1
ATOM 2078 N N . ASP A 1 273 ? -4.107 -23.803 34.264 1.00 90.75 273 ASP A N 1
ATOM 2079 C CA . ASP A 1 273 ? -4.935 -24.444 35.295 1.00 90.75 273 ASP A CA 1
ATOM 2080 C C . ASP A 1 273 ? -5.752 -25.605 34.698 1.00 90.75 273 ASP A C 1
ATOM 2082 O O . ASP A 1 273 ? -6.802 -25.416 34.077 1.00 90.75 273 ASP A O 1
ATOM 2086 N N . ARG A 1 274 ? -5.216 -26.823 34.811 1.00 85.19 274 ARG A N 1
ATOM 2087 C CA . ARG A 1 274 ? -5.748 -28.005 34.119 1.00 85.19 274 ARG A CA 1
ATOM 2088 C C . ARG A 1 274 ? -6.820 -28.738 34.920 1.00 85.19 274 ARG A C 1
ATOM 2090 O O . ARG A 1 274 ? -7.589 -29.504 34.332 1.00 85.19 274 ARG A O 1
ATOM 2097 N N . ASP A 1 275 ? -6.835 -28.547 36.231 1.00 87.75 275 ASP A N 1
ATOM 2098 C CA . ASP A 1 275 ? -7.817 -29.082 37.169 1.00 87.75 275 ASP A CA 1
ATOM 2099 C C . ASP A 1 275 ? -8.957 -28.095 37.468 1.00 87.75 275 ASP A C 1
ATOM 2101 O O . ASP A 1 275 ? -10.033 -28.539 37.880 1.00 87.75 275 ASP A O 1
ATOM 2105 N N . GLY A 1 276 ? -8.795 -26.812 37.131 1.00 87.12 276 GLY A N 1
ATOM 2106 C CA . GLY A 1 276 ? -9.856 -25.805 37.110 1.00 87.12 276 GLY A CA 1
ATOM 2107 C C . GLY A 1 276 ? -10.232 -25.289 38.496 1.00 87.12 276 GLY A C 1
ATOM 2108 O O . GLY A 1 276 ? -11.391 -24.917 38.714 1.00 87.12 276 GLY A O 1
ATOM 2109 N N . ASP A 1 277 ? -9.295 -25.313 39.444 1.00 92.25 277 ASP A N 1
ATOM 2110 C CA . ASP A 1 277 ? -9.521 -24.875 40.824 1.00 92.25 277 ASP A CA 1
ATOM 2111 C C . ASP A 1 277 ? -9.324 -23.355 41.018 1.00 92.25 277 ASP A C 1
ATOM 2113 O O . ASP A 1 277 ? -9.646 -22.809 42.081 1.00 92.25 277 ASP A O 1
ATOM 2117 N N . GLY A 1 278 ? -8.874 -22.654 39.971 1.00 90.38 278 GLY A N 1
ATOM 2118 C CA . GLY A 1 278 ? -8.597 -21.222 39.966 1.00 90.38 278 GLY A CA 1
ATOM 2119 C C . GLY A 1 278 ? -7.212 -20.858 40.511 1.00 90.38 278 GLY A C 1
ATOM 2120 O O . GLY A 1 278 ? -6.939 -19.665 40.698 1.00 90.38 278 GLY A O 1
ATOM 2121 N N . VAL A 1 279 ? -6.339 -21.837 40.781 1.00 91.94 279 VAL A N 1
ATOM 2122 C CA . VAL A 1 279 ? -5.000 -21.656 41.353 1.00 91.94 279 VAL A CA 1
ATOM 2123 C C . VAL A 1 279 ? -3.958 -22.437 40.546 1.00 91.94 279 VAL A C 1
ATOM 2125 O O . VAL A 1 279 ? -3.925 -23.654 40.504 1.00 91.94 279 VAL A O 1
ATOM 2128 N N . VAL A 1 280 ? -2.988 -21.734 39.962 1.00 93.88 280 VAL A N 1
ATOM 2129 C CA . VAL A 1 280 ? -1.910 -22.389 39.203 1.00 93.88 280 VAL A CA 1
ATOM 2130 C C . VAL A 1 280 ? -0.945 -23.139 40.136 1.00 93.88 280 VAL A C 1
ATOM 2132 O O . VAL A 1 280 ? -0.146 -22.517 40.846 1.00 93.88 280 VAL A O 1
ATOM 2135 N N . SER A 1 281 ? -0.956 -24.476 40.098 1.00 95.12 281 SER A N 1
ATOM 2136 C CA . SER A 1 281 ? 0.022 -25.322 40.795 1.00 95.12 281 SER A CA 1
ATOM 2137 C C . SER A 1 281 ? 1.392 -25.325 40.100 1.00 95.12 281 SER A C 1
ATOM 2139 O O . SER A 1 281 ? 1.518 -25.199 38.880 1.00 95.12 281 SER A O 1
ATOM 2141 N N . VAL A 1 282 ? 2.462 -25.557 40.871 1.00 94.06 282 VAL A N 1
ATOM 2142 C CA . VAL A 1 282 ? 3.823 -25.770 40.332 1.00 94.06 282 VAL A CA 1
ATOM 2143 C C . VAL A 1 282 ? 3.846 -26.946 39.350 1.00 94.06 282 VAL A C 1
ATOM 2145 O O . VAL A 1 282 ? 4.586 -26.924 38.366 1.00 94.06 282 VAL A O 1
ATOM 2148 N N . GLN A 1 283 ? 3.026 -27.970 39.597 1.00 92.75 283 GLN A N 1
ATOM 2149 C CA . GLN A 1 283 ? 2.940 -29.142 38.732 1.00 92.75 283 GLN A CA 1
ATOM 2150 C C . GLN A 1 283 ? 2.334 -28.796 37.363 1.00 92.75 283 GLN A C 1
ATOM 2152 O O . GLN A 1 283 ? 2.820 -29.284 36.338 1.00 92.75 283 GLN A O 1
ATOM 2157 N N . ASP A 1 284 ? 1.330 -27.923 37.338 1.00 93.50 284 ASP A N 1
ATOM 2158 C CA . ASP A 1 284 ? 0.692 -27.453 36.111 1.00 93.50 284 ASP A CA 1
ATOM 2159 C C . ASP A 1 284 ? 1.615 -26.562 35.296 1.00 93.50 284 ASP A C 1
ATOM 2161 O O . ASP A 1 284 ? 1.774 -26.764 34.089 1.00 93.50 284 ASP A O 1
ATOM 2165 N N . LEU A 1 285 ? 2.350 -25.676 35.971 1.00 94.44 285 LEU A N 1
ATOM 2166 C CA . LEU A 1 285 ? 3.381 -24.868 35.332 1.00 94.44 285 LEU A CA 1
ATOM 2167 C C . LEU A 1 285 ? 4.495 -25.740 34.720 1.00 94.44 285 LEU A C 1
ATOM 2169 O O . LEU A 1 285 ? 4.926 -25.494 33.592 1.00 94.44 285 LEU A O 1
ATOM 2173 N N . LEU A 1 286 ? 4.943 -26.793 35.416 1.00 93.31 286 LEU A N 1
ATOM 2174 C CA . LEU A 1 286 ? 5.949 -27.732 34.898 1.00 93.31 286 LEU A CA 1
ATOM 2175 C C . LEU A 1 286 ? 5.443 -28.519 33.681 1.00 93.31 286 LEU A C 1
ATOM 2177 O O . LEU A 1 286 ? 6.198 -28.747 32.731 1.00 93.31 286 LEU A O 1
ATOM 2181 N N . ASN A 1 287 ? 4.176 -28.932 33.690 1.00 90.38 287 ASN A N 1
ATOM 2182 C CA . ASN A 1 287 ? 3.559 -29.620 32.560 1.00 90.38 287 ASN A CA 1
ATOM 2183 C C . ASN A 1 287 ? 3.391 -28.686 31.354 1.00 90.38 287 ASN A C 1
ATOM 2185 O O . ASN A 1 287 ? 3.738 -29.075 30.237 1.00 90.38 287 ASN A O 1
ATOM 2189 N N . PHE A 1 288 ? 2.942 -27.450 31.579 1.00 93.81 288 PHE A N 1
ATOM 2190 C CA . PHE A 1 288 ? 2.849 -26.421 30.546 1.00 93.81 288 PHE A CA 1
ATOM 2191 C C . PHE A 1 288 ? 4.219 -26.150 29.907 1.00 93.81 288 PHE A C 1
ATOM 2193 O O . PHE A 1 288 ? 4.366 -26.235 28.686 1.00 93.81 288 PHE A O 1
ATOM 2200 N N . MET A 1 289 ? 5.261 -25.957 30.724 1.00 93.81 289 MET A N 1
ATOM 2201 C CA . MET A 1 289 ? 6.630 -25.751 30.241 1.00 93.81 289 MET A CA 1
ATOM 2202 C C . MET A 1 289 ? 7.160 -26.937 29.426 1.00 93.81 289 MET A C 1
ATOM 2204 O O . MET A 1 289 ? 7.826 -26.723 28.414 1.00 93.81 289 MET A O 1
ATOM 2208 N N . ARG A 1 290 ? 6.844 -28.187 29.799 1.00 95.38 290 ARG A N 1
ATOM 2209 C CA . ARG A 1 290 ? 7.212 -29.371 28.997 1.00 95.38 290 ARG A CA 1
ATOM 2210 C C . ARG A 1 290 ? 6.565 -29.359 27.614 1.00 95.38 290 ARG A C 1
ATOM 2212 O O . ARG A 1 290 ? 7.244 -29.661 26.636 1.00 95.38 290 ARG A O 1
ATOM 2219 N N . VAL A 1 291 ? 5.281 -29.012 27.523 1.00 92.88 291 VAL A N 1
ATOM 2220 C CA . VAL A 1 291 ? 4.557 -28.947 26.242 1.00 92.88 291 VAL A CA 1
ATOM 2221 C C . VAL A 1 291 ? 5.124 -27.839 25.355 1.00 92.88 291 VAL A C 1
ATOM 2223 O O . VAL A 1 291 ? 5.393 -28.083 24.178 1.00 92.88 291 VAL A O 1
ATOM 2226 N N . VAL A 1 292 ? 5.385 -26.657 25.920 1.00 94.31 292 VAL A N 1
ATOM 2227 C CA . VAL A 1 292 ? 6.012 -25.539 25.197 1.00 94.31 292 VAL A CA 1
ATOM 2228 C C . VAL A 1 292 ? 7.415 -25.916 24.707 1.00 94.31 292 VAL A C 1
ATOM 2230 O O . VAL A 1 292 ? 7.748 -25.660 23.551 1.00 94.31 292 VAL A O 1
ATOM 2233 N N . LEU A 1 293 ? 8.219 -26.585 25.542 1.00 95.62 293 LEU A N 1
ATOM 2234 C CA . LEU A 1 293 ? 9.557 -27.047 25.163 1.00 95.62 293 LEU A CA 1
ATOM 2235 C C . LEU A 1 293 ? 9.504 -28.063 24.009 1.00 95.62 293 LEU A C 1
ATOM 2237 O O . LEU A 1 293 ? 10.292 -27.959 23.073 1.00 95.62 293 LEU A O 1
ATOM 2241 N N . LEU A 1 294 ? 8.561 -29.013 24.041 1.00 95.25 294 LEU A N 1
ATOM 2242 C CA . LEU A 1 294 ? 8.360 -29.981 22.957 1.00 95.25 294 LEU A CA 1
ATOM 2243 C C . LEU A 1 294 ? 7.921 -29.301 21.653 1.00 95.25 294 LEU A C 1
ATOM 2245 O O . LEU A 1 294 ? 8.452 -29.630 20.594 1.00 95.25 294 LEU A O 1
ATOM 2249 N N . LEU A 1 295 ? 7.004 -28.331 21.721 1.00 94.38 295 LEU A N 1
ATOM 2250 C CA . LEU A 1 295 ? 6.572 -27.538 20.563 1.00 94.38 295 LEU A CA 1
ATOM 2251 C C . LEU A 1 295 ? 7.737 -26.766 19.936 1.00 94.38 295 LEU A C 1
ATOM 2253 O O . LEU A 1 295 ? 7.926 -26.828 18.722 1.00 94.38 295 LEU A O 1
ATOM 2257 N N . LEU A 1 296 ? 8.554 -26.095 20.752 1.00 95.75 296 LEU A N 1
ATOM 2258 C CA . LEU A 1 296 ? 9.752 -25.397 20.278 1.00 95.75 296 LEU A CA 1
ATOM 2259 C C . LEU A 1 296 ? 10.750 -26.354 19.618 1.00 95.75 296 LEU A C 1
ATOM 2261 O O . LEU A 1 296 ? 11.317 -26.022 18.579 1.00 95.75 296 LEU A O 1
ATOM 2265 N N . LEU A 1 297 ? 10.931 -27.555 20.174 1.00 97.12 297 LEU A N 1
ATOM 2266 C CA . LEU A 1 297 ? 11.816 -28.577 19.614 1.00 97.12 297 LEU A CA 1
ATOM 2267 C C . LEU A 1 297 ? 11.308 -29.067 18.246 1.00 97.12 297 LEU A C 1
ATOM 2269 O O . LEU A 1 297 ? 12.096 -29.189 17.310 1.00 97.12 297 LEU A O 1
ATOM 2273 N N . VAL A 1 298 ? 9.993 -29.261 18.087 1.00 96.44 298 VAL A N 1
ATOM 2274 C CA . VAL A 1 298 ? 9.371 -29.604 16.794 1.00 96.44 298 VAL A CA 1
ATOM 2275 C C . VAL A 1 298 ? 9.542 -28.479 15.772 1.00 96.44 298 VAL A C 1
ATOM 2277 O O . VAL A 1 298 ? 9.933 -28.749 14.639 1.00 96.44 298 VAL A O 1
ATOM 2280 N N . VAL A 1 299 ? 9.302 -27.220 16.153 1.00 96.56 299 VAL A N 1
ATOM 2281 C CA . VAL A 1 299 ? 9.502 -26.067 15.256 1.00 96.56 299 VAL A CA 1
ATOM 2282 C C . VAL A 1 299 ? 10.966 -25.960 14.824 1.00 96.56 299 VAL A C 1
ATOM 2284 O O . VAL A 1 299 ? 11.244 -25.757 13.644 1.00 96.56 299 VAL A O 1
ATOM 2287 N N . LEU A 1 300 ? 11.909 -26.160 15.746 1.00 97.19 300 LEU A N 1
ATOM 2288 C CA . LEU A 1 300 ? 13.338 -26.135 15.444 1.00 97.19 300 LEU A CA 1
ATOM 2289 C C . LEU A 1 300 ? 13.750 -27.288 14.514 1.00 97.19 300 LEU A C 1
ATOM 2291 O O . LEU A 1 300 ? 14.528 -27.069 13.587 1.00 97.19 300 LEU A O 1
ATOM 2295 N N . LEU A 1 301 ? 13.181 -28.485 14.693 1.00 97.38 301 LEU A N 1
ATOM 2296 C CA . LEU A 1 301 ? 13.363 -29.607 13.767 1.00 97.38 301 LEU A CA 1
ATOM 2297 C C . LEU A 1 301 ? 12.795 -29.307 12.374 1.00 97.38 301 LEU A C 1
ATOM 2299 O O . LEU A 1 301 ? 13.449 -29.621 11.383 1.00 97.38 301 LEU A O 1
ATOM 2303 N N . LEU A 1 302 ? 11.620 -28.677 12.275 1.00 96.94 302 LEU A N 1
ATOM 2304 C CA . LEU A 1 302 ? 11.032 -28.273 10.991 1.00 96.94 302 LEU A CA 1
ATOM 2305 C C . LEU A 1 302 ? 11.885 -27.220 10.277 1.00 96.94 302 LEU A C 1
ATOM 2307 O O . LEU A 1 302 ? 12.105 -27.332 9.073 1.00 96.94 302 LEU A O 1
ATOM 2311 N N . LEU A 1 303 ? 12.406 -26.232 11.008 1.00 97.19 303 LEU A N 1
ATOM 2312 C CA . LEU A 1 303 ? 13.328 -25.237 10.456 1.00 97.19 303 LEU A CA 1
ATOM 2313 C C . LEU A 1 303 ? 14.637 -25.880 9.986 1.00 97.19 303 LEU A C 1
ATOM 2315 O O . LEU A 1 303 ? 15.132 -25.539 8.914 1.00 97.19 303 LEU A O 1
ATOM 2319 N N . LEU A 1 304 ? 15.172 -26.840 10.744 1.00 97.75 304 LEU A N 1
ATOM 2320 C CA . LEU A 1 304 ? 16.374 -27.579 10.364 1.00 97.75 304 LEU A CA 1
ATOM 2321 C C . LEU A 1 304 ? 16.135 -28.460 9.127 1.00 97.75 304 LEU A C 1
ATOM 2323 O O . LEU A 1 304 ? 16.978 -28.490 8.236 1.00 97.75 304 LEU A O 1
ATOM 2327 N N . LEU A 1 305 ? 14.973 -29.115 9.022 1.00 97.38 305 LEU A N 1
ATOM 2328 C CA . LEU A 1 305 ? 14.562 -29.850 7.821 1.00 97.38 305 LEU A CA 1
ATOM 2329 C C . LEU A 1 305 ? 14.421 -28.925 6.607 1.00 97.38 305 LEU A C 1
ATOM 2331 O O . LEU A 1 305 ? 14.898 -29.266 5.528 1.00 97.38 305 LEU A O 1
ATOM 2335 N N . LEU A 1 306 ? 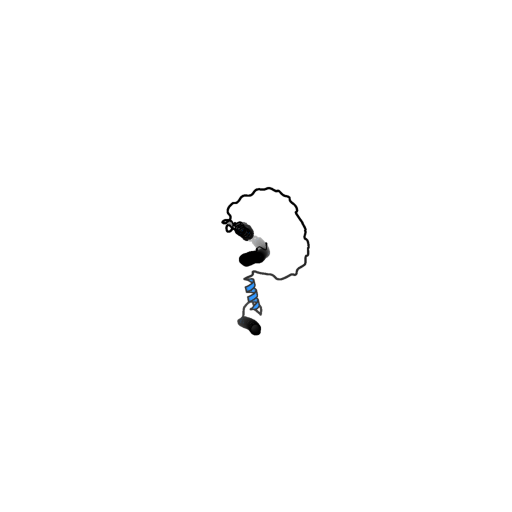13.812 -27.749 6.777 1.00 97.25 306 LEU A N 1
ATOM 2336 C CA . LEU A 1 306 ? 13.663 -26.761 5.707 1.00 97.25 306 LEU A CA 1
ATOM 2337 C C . LEU A 1 306 ? 15.030 -26.240 5.238 1.00 97.25 306 LEU A C 1
ATOM 2339 O O . LEU A 1 306 ? 15.267 -26.139 4.036 1.00 97.25 306 LEU A O 1
ATOM 2343 N N . LEU A 1 307 ? 15.957 -25.999 6.168 1.00 97.50 307 LEU A N 1
ATOM 2344 C CA . LEU A 1 307 ? 17.330 -25.599 5.860 1.00 97.50 307 LEU A CA 1
ATOM 2345 C C . LEU A 1 307 ? 18.101 -26.716 5.134 1.00 97.50 307 LEU A C 1
ATOM 2347 O O . LEU A 1 307 ? 18.786 -26.441 4.150 1.00 97.50 307 LEU A O 1
ATOM 2351 N N . LEU A 1 308 ? 17.939 -27.978 5.549 1.00 97.62 308 LEU A N 1
ATOM 2352 C CA . LEU A 1 308 ? 18.496 -29.137 4.839 1.00 97.62 308 LEU A CA 1
ATOM 2353 C C . LEU A 1 308 ? 17.924 -29.278 3.421 1.00 97.62 308 LEU A C 1
ATOM 2355 O O . LEU A 1 308 ? 18.677 -29.564 2.493 1.00 97.62 308 LEU A O 1
ATOM 2359 N N . MET A 1 309 ? 16.620 -29.045 3.229 1.00 96.69 309 MET A N 1
ATOM 2360 C CA . MET A 1 309 ? 16.005 -29.049 1.896 1.00 96.69 309 MET A CA 1
ATOM 2361 C C . MET A 1 309 ? 16.560 -27.936 1.004 1.00 96.69 309 MET A C 1
ATOM 2363 O O . MET A 1 309 ? 16.815 -28.191 -0.169 1.00 96.69 309 MET A O 1
ATOM 2367 N N . MET A 1 310 ? 16.796 -26.738 1.548 1.00 96.06 310 MET A N 1
ATOM 2368 C CA . MET A 1 310 ? 17.416 -25.638 0.801 1.00 96.06 310 MET A CA 1
ATOM 2369 C C . MET A 1 310 ? 18.876 -25.918 0.425 1.00 96.06 310 MET A C 1
ATOM 2371 O O . MET A 1 310 ? 19.318 -25.461 -0.619 1.00 96.06 310 MET A O 1
ATOM 2375 N N . MET A 1 311 ? 19.625 -26.666 1.241 1.00 96.50 311 MET A N 1
ATOM 2376 C CA . MET A 1 311 ? 21.006 -27.055 0.918 1.00 96.50 311 MET A CA 1
ATOM 2377 C C . MET A 1 311 ? 21.115 -28.182 -0.120 1.00 96.50 311 MET A C 1
ATOM 2379 O O . MET A 1 311 ? 22.189 -28.385 -0.679 1.00 96.50 311 MET A O 1
ATOM 2383 N N . MET A 1 312 ? 20.036 -28.933 -0.351 1.00 94.69 312 MET A N 1
ATOM 2384 C CA . MET A 1 312 ? 19.976 -30.029 -1.327 1.00 94.69 312 MET A CA 1
ATOM 2385 C C . MET A 1 312 ? 19.540 -29.577 -2.734 1.00 94.69 312 MET A C 1
ATOM 2387 O O . MET A 1 312 ? 19.545 -30.404 -3.648 1.00 94.69 312 MET A O 1
ATOM 2391 N N . GLN A 1 313 ? 19.131 -28.315 -2.902 1.00 89.31 313 GLN A N 1
ATOM 2392 C CA . GLN A 1 313 ? 18.755 -27.702 -4.185 1.00 89.31 313 GLN A CA 1
ATOM 2393 C C . GLN A 1 313 ? 19.931 -26.950 -4.806 1.00 89.31 313 GLN A C 1
ATOM 2395 O O . GLN A 1 313 ? 20.043 -27.009 -6.051 1.00 89.31 313 GLN A O 1
#

Secondary structure (DSSP, 8-state):
------THHHHHHHHHHHHHHHHHHHHHHHHHHHHHHHHHHHHHHHHHHHHHHHHHHHHHHHHHHHHHHHHHHHHHHHHHHHHHHHHHHHHHHHHHHHHHHHHHHHHHHHHHHHHHHHHHHHHHHHHHHHHHHHHHHHHHHHHHHTTS-----------PPP--PPPPPPPPPPTHHHHHHHHHHHHHHHHHHHHHHHHHHHHHHHHHHSS--GGGSS-----------------------------------------TTHHHHHHHHHHH-SS-SSS--HHHHHHHHHHHHHHHHHHHHHHHHHHHHHHT-

Organism: NCBI:txid51314

Radius of gyration: 54.81 Å; chains: 1; bounding box: 112×61×200 Å